Protein AF-A0A7W9AY85-F1 (afdb_monomer)

Foldseek 3Di:
DLVVVLVVLVVVCVVVVQDDPPPPDDPDDPSVVSVVVNVVSVVVVVVVVVVPPDDDDDDDDDDDDDDDDDDDDDDDDDDDDDDDDPDFDDQQKFKWKAFLVQRDIDGFVCRNPDHPVCQVVSNVLSCVQQVNGRIFMWIDNDNPDDQQQTATPVPRDGSVPRPNHPRQVDPDPDDDGHPVVSVVVVVVVVVVVVVVVVCVPDPPPDPPDDPPPPPPPPVPPPVPPPPPDDPDPPPDPDDDDPPDDDDDD

pLDDT: mean 73.6, std 18.18, range [33.75, 94.62]

Structure (mmCIF, N/CA/C/O backbone):
data_AF-A0A7W9AY85-F1
#
_entry.id   AF-A0A7W9AY85-F1
#
loop_
_atom_site.group_PDB
_atom_site.id
_atom_site.type_symbol
_atom_site.label_atom_id
_atom_site.label_alt_id
_atom_site.label_comp_id
_atom_site.label_asym_id
_atom_site.label_entity_id
_atom_site.label_seq_id
_atom_site.pdbx_PDB_ins_code
_atom_site.Cartn_x
_atom_site.Cartn_y
_atom_site.Cartn_z
_atom_site.occupancy
_atom_site.B_iso_or_equiv
_atom_site.auth_seq_id
_atom_site.auth_comp_id
_atom_site.auth_asym_id
_atom_site.auth_atom_id
_atom_site.pdbx_PDB_model_num
ATOM 1 N N . MET A 1 1 ? 47.114 -5.850 -9.855 1.00 66.00 1 MET A N 1
ATOM 2 C CA . MET A 1 1 ? 45.653 -5.672 -9.651 1.00 66.00 1 MET A CA 1
ATOM 3 C C . MET A 1 1 ? 45.319 -4.924 -8.353 1.00 66.00 1 MET A C 1
ATOM 5 O O . MET A 1 1 ? 44.630 -3.914 -8.432 1.00 66.00 1 MET A O 1
ATOM 9 N N . ALA A 1 2 ? 45.858 -5.320 -7.191 1.00 72.19 2 ALA A N 1
ATOM 10 C CA . ALA A 1 2 ? 45.535 -4.710 -5.887 1.00 72.19 2 ALA A CA 1
ATOM 11 C C . ALA A 1 2 ? 45.863 -3.200 -5.745 1.00 72.19 2 ALA A C 1
ATOM 13 O O . ALA A 1 2 ? 45.106 -2.464 -5.118 1.00 72.19 2 ALA A O 1
ATOM 14 N N . GLN A 1 3 ? 46.923 -2.690 -6.390 1.00 80.00 3 GLN A N 1
ATOM 15 C CA . GLN A 1 3 ? 47.237 -1.247 -6.376 1.00 80.00 3 GLN A CA 1
ATOM 16 C C . GLN A 1 3 ? 46.167 -0.385 -7.077 1.00 80.00 3 GLN A C 1
ATOM 18 O O . GLN A 1 3 ? 45.850 0.704 -6.602 1.00 80.00 3 GLN A O 1
ATOM 23 N N . ARG A 1 4 ? 45.563 -0.884 -8.168 1.00 84.31 4 ARG A N 1
ATOM 24 C CA . ARG A 1 4 ? 44.458 -0.197 -8.869 1.00 84.31 4 ARG A CA 1
ATOM 25 C C . ARG A 1 4 ? 43.171 -0.190 -8.037 1.00 84.31 4 ARG A C 1
ATOM 27 O O . ARG A 1 4 ? 42.393 0.753 -8.104 1.00 84.31 4 ARG A O 1
ATOM 34 N N . GLN A 1 5 ? 42.954 -1.224 -7.226 1.00 83.50 5 GLN A N 1
ATOM 35 C CA . GLN A 1 5 ? 41.811 -1.286 -6.310 1.00 83.50 5 GLN A CA 1
ATOM 36 C C . GLN A 1 5 ? 41.966 -0.292 -5.152 1.00 83.50 5 GLN A C 1
ATOM 38 O O . GLN A 1 5 ? 41.008 0.383 -4.779 1.00 83.50 5 GLN A O 1
ATOM 43 N N . LEU A 1 6 ? 43.186 -0.136 -4.632 1.00 86.25 6 LEU A N 1
ATOM 44 C CA . LEU A 1 6 ? 43.498 0.834 -3.583 1.00 86.25 6 LEU A CA 1
ATOM 45 C C . LEU A 1 6 ? 43.243 2.284 -4.040 1.00 86.25 6 LEU A C 1
ATOM 47 O O . LEU A 1 6 ? 42.676 3.076 -3.286 1.00 86.25 6 LEU A O 1
ATOM 51 N N . SER A 1 7 ? 43.627 2.641 -5.273 1.00 87.44 7 SER A N 1
ATOM 52 C CA . SER A 1 7 ? 43.382 3.986 -5.814 1.00 87.44 7 SER A CA 1
ATOM 53 C C . SER A 1 7 ? 41.893 4.262 -6.042 1.00 87.44 7 SER A C 1
ATOM 55 O O . SER A 1 7 ? 41.428 5.357 -5.719 1.00 87.44 7 SER A O 1
ATOM 57 N N . ALA A 1 8 ? 41.131 3.265 -6.504 1.00 88.56 8 ALA A N 1
ATOM 58 C CA . ALA A 1 8 ? 39.682 3.368 -6.668 1.00 88.56 8 ALA A CA 1
ATOM 59 C C . ALA A 1 8 ? 38.962 3.608 -5.327 1.00 88.56 8 ALA A C 1
ATOM 61 O O . ALA A 1 8 ? 38.138 4.514 -5.218 1.00 88.56 8 ALA A O 1
ATOM 62 N N . ILE A 1 9 ? 39.316 2.868 -4.272 1.00 87.56 9 ILE A N 1
ATOM 63 C CA . ILE A 1 9 ? 38.687 3.027 -2.948 1.00 87.56 9 ILE A CA 1
ATOM 64 C C . ILE A 1 9 ? 39.036 4.385 -2.321 1.00 87.56 9 ILE A C 1
ATOM 66 O O . ILE A 1 9 ? 38.163 5.035 -1.748 1.00 87.56 9 ILE A O 1
ATOM 70 N N . ARG A 1 10 ? 40.267 4.883 -2.506 1.00 87.25 10 ARG A N 1
ATOM 71 C CA . ARG A 1 10 ? 40.654 6.245 -2.084 1.00 87.25 10 ARG A CA 1
ATOM 72 C C . ARG A 1 10 ? 39.884 7.344 -2.818 1.00 87.25 10 ARG A C 1
ATOM 74 O O . ARG A 1 10 ? 39.650 8.408 -2.250 1.00 87.25 10 ARG A O 1
ATOM 81 N N . ALA A 1 11 ? 39.507 7.131 -4.078 1.00 88.81 11 ALA A N 1
ATOM 82 C CA . ALA A 1 11 ? 38.649 8.068 -4.803 1.00 88.81 11 ALA A CA 1
ATOM 83 C C . ALA A 1 11 ? 37.226 8.081 -4.218 1.00 88.81 11 ALA A C 1
ATOM 85 O O . ALA A 1 11 ? 36.673 9.153 -3.976 1.00 88.81 11 ALA A O 1
ATOM 86 N N . ILE A 1 12 ? 36.682 6.905 -3.891 1.00 87.62 12 ILE A N 1
ATOM 87 C CA . ILE A 1 12 ? 35.360 6.767 -3.262 1.00 87.62 12 ILE A CA 1
ATOM 88 C C . ILE A 1 12 ? 35.340 7.422 -1.872 1.00 87.62 12 ILE A C 1
ATOM 90 O O . ILE A 1 12 ? 34.415 8.175 -1.572 1.00 87.62 12 ILE A O 1
ATOM 94 N N . ALA A 1 13 ? 36.369 7.209 -1.047 1.00 86.00 13 ALA A N 1
ATOM 95 C CA . ALA A 1 13 ? 36.478 7.832 0.275 1.00 86.00 13 ALA A CA 1
ATOM 96 C C . ALA A 1 13 ? 36.481 9.370 0.199 1.00 86.00 13 ALA A C 1
ATOM 98 O O . ALA A 1 13 ? 35.744 10.020 0.938 1.00 86.00 13 ALA A O 1
ATOM 99 N N . ARG A 1 14 ? 37.224 9.946 -0.759 1.00 86.50 14 ARG A N 1
ATOM 100 C CA . ARG A 1 14 ? 37.239 11.397 -1.008 1.00 86.50 14 ARG A CA 1
ATOM 101 C C . ARG A 1 14 ? 35.887 11.921 -1.488 1.00 86.50 14 ARG A C 1
ATOM 103 O O . ARG A 1 14 ? 35.431 12.940 -0.986 1.00 86.50 14 ARG A O 1
ATOM 110 N N . SER A 1 15 ? 35.218 11.201 -2.393 1.00 86.56 15 SER A N 1
ATOM 111 C CA . SER A 1 15 ? 33.883 11.588 -2.880 1.00 86.56 15 SER A CA 1
ATOM 112 C C . SER A 1 15 ? 32.815 11.604 -1.781 1.00 86.56 15 SER A C 1
ATOM 114 O O . SER A 1 15 ? 31.850 12.352 -1.873 1.00 86.56 15 SER A O 1
ATOM 116 N N . ARG A 1 16 ? 33.000 10.799 -0.726 1.00 82.44 16 ARG A N 1
ATOM 117 C CA . ARG A 1 16 ? 32.093 10.718 0.428 1.00 82.44 16 ARG A CA 1
ATOM 118 C C . ARG A 1 16 ? 32.518 11.589 1.610 1.00 82.44 16 ARG A C 1
ATOM 120 O O . ARG A 1 16 ? 31.878 11.523 2.652 1.00 82.44 16 ARG A O 1
ATOM 127 N N . GLY A 1 17 ? 33.578 12.385 1.461 1.00 83.00 17 GLY A N 1
ATOM 128 C CA . GLY A 1 17 ? 34.055 13.291 2.507 1.00 83.00 17 GLY A CA 1
ATOM 129 C C . GLY A 1 17 ? 34.637 12.595 3.740 1.00 83.00 17 GLY A C 1
ATOM 130 O O . GLY A 1 17 ? 34.743 13.231 4.783 1.00 83.00 17 GLY A O 1
ATOM 131 N N . CYS A 1 18 ? 35.020 11.318 3.643 1.00 83.06 18 CYS A N 1
ATOM 132 C CA . CYS A 1 18 ? 35.590 10.585 4.772 1.00 83.06 18 CYS A CA 1
ATOM 133 C C . CYS A 1 18 ? 36.968 11.157 5.138 1.00 83.06 18 CYS A C 1
ATOM 135 O O . CYS A 1 18 ? 37.895 11.096 4.325 1.00 83.06 18 CYS A O 1
ATOM 137 N N . LYS A 1 19 ? 37.110 11.692 6.355 1.00 79.50 19 LYS A N 1
ATOM 138 C CA . LYS A 1 19 ? 38.393 12.151 6.909 1.00 79.50 19 LYS A CA 1
ATOM 139 C C . LYS A 1 19 ? 39.099 11.018 7.663 1.00 79.50 19 LYS A C 1
ATOM 141 O O . LYS A 1 19 ? 38.451 10.126 8.208 1.00 79.50 19 LYS A O 1
ATOM 146 N N . GLU A 1 20 ? 40.432 11.039 7.696 1.00 67.06 20 GLU A N 1
ATOM 147 C CA . GLU A 1 20 ? 41.204 10.106 8.528 1.00 67.06 20 GLU A CA 1
ATOM 148 C C . GLU A 1 20 ? 40.848 10.337 10.005 1.00 67.06 20 GLU A C 1
ATOM 150 O O . GLU A 1 20 ? 41.107 11.407 10.550 1.00 67.06 20 GLU A O 1
ATOM 155 N N . GLY A 1 21 ? 40.201 9.348 10.632 1.00 64.31 21 GLY A N 1
ATOM 156 C CA . GLY A 1 21 ? 39.751 9.418 12.027 1.00 64.31 21 GLY A CA 1
ATOM 157 C C . GLY A 1 21 ? 38.241 9.591 12.241 1.00 64.31 21 GLY A C 1
ATOM 158 O O . GLY A 1 21 ? 37.807 9.574 13.392 1.00 64.31 21 GLY A O 1
ATOM 159 N N . ASP A 1 22 ? 37.425 9.676 11.181 1.00 66.25 22 ASP A N 1
ATOM 160 C CA . ASP A 1 22 ? 35.948 9.738 11.260 1.00 66.25 22 ASP A CA 1
ATOM 161 C C . ASP A 1 22 ? 35.291 8.364 11.555 1.00 66.25 22 ASP A C 1
ATOM 163 O O . ASP A 1 22 ? 34.220 8.016 11.057 1.00 66.25 22 ASP A O 1
ATOM 167 N N . ASP A 1 23 ? 35.926 7.549 12.403 1.00 65.75 23 ASP A N 1
ATOM 168 C CA . ASP A 1 23 ? 35.402 6.250 12.854 1.00 65.75 23 ASP A CA 1
ATOM 169 C C . ASP A 1 23 ? 34.354 6.390 13.980 1.00 65.75 23 ASP A C 1
ATOM 171 O O . ASP A 1 23 ? 33.889 5.388 14.538 1.00 65.75 23 ASP A O 1
ATOM 175 N N . ARG A 1 24 ? 33.990 7.631 14.335 1.00 59.59 24 ARG A N 1
ATOM 176 C CA . ARG A 1 24 ? 33.049 7.978 15.407 1.00 59.59 24 ARG A CA 1
ATOM 177 C C . ARG A 1 24 ? 31.610 8.028 14.884 1.00 59.59 24 ARG A C 1
ATOM 179 O O . ARG A 1 24 ? 31.075 9.088 14.592 1.00 59.59 24 ARG A O 1
ATOM 186 N N . GLY A 1 25 ? 30.968 6.867 14.826 1.00 65.62 25 GLY A N 1
ATOM 187 C CA . GLY A 1 25 ? 29.528 6.738 14.580 1.00 65.62 25 GLY A CA 1
ATOM 188 C C . GLY A 1 25 ? 29.045 5.311 14.840 1.00 65.62 25 GLY A C 1
ATOM 189 O O . GLY A 1 25 ? 29.864 4.437 15.128 1.00 65.62 25 GLY A O 1
ATOM 190 N N . GLY A 1 26 ? 27.742 5.058 14.727 1.00 68.81 26 GLY A N 1
ATOM 191 C CA . GLY A 1 26 ? 27.142 3.745 14.987 1.00 68.81 26 GLY A CA 1
ATOM 192 C C . GLY A 1 26 ? 27.613 2.615 14.056 1.00 68.81 26 GLY A C 1
ATOM 193 O O . GLY A 1 26 ? 28.450 2.789 13.175 1.00 68.81 26 GLY A O 1
ATOM 194 N N . PHE A 1 27 ? 27.038 1.426 14.244 1.00 71.00 27 PHE A N 1
ATOM 195 C CA . PHE A 1 27 ? 27.398 0.184 13.540 1.00 71.00 27 PHE A CA 1
ATOM 196 C C . PHE A 1 27 ? 27.408 0.289 11.993 1.00 71.00 27 PHE A C 1
ATOM 198 O O . PHE A 1 27 ? 28.125 -0.463 11.339 1.00 71.00 27 PHE A O 1
ATOM 205 N N . PHE A 1 28 ? 26.707 1.265 11.402 1.00 71.94 28 PHE A N 1
ATOM 206 C CA . PHE A 1 28 ? 26.616 1.490 9.952 1.00 71.94 28 PHE A CA 1
ATOM 207 C C . PHE A 1 28 ? 27.358 2.753 9.468 1.00 71.94 28 PHE A C 1
ATOM 209 O O . PHE A 1 28 ? 26.769 3.629 8.836 1.00 71.94 28 PHE A O 1
ATOM 216 N N . ASN A 1 29 ? 28.666 2.860 9.722 1.00 82.62 29 ASN A N 1
ATOM 217 C CA . ASN A 1 29 ? 29.482 3.947 9.161 1.00 82.62 29 ASN A CA 1
ATOM 218 C C . ASN A 1 29 ? 30.116 3.549 7.826 1.00 82.62 29 ASN A C 1
ATOM 220 O O . ASN A 1 29 ? 31.052 2.746 7.783 1.00 82.62 29 ASN A O 1
ATOM 224 N N . ALA A 1 30 ? 29.691 4.198 6.743 1.00 82.50 30 ALA A N 1
ATOM 225 C CA . ALA A 1 30 ? 30.276 3.994 5.417 1.00 82.50 30 ALA A CA 1
ATOM 226 C C . ALA A 1 30 ? 31.785 4.314 5.372 1.00 82.50 30 ALA A C 1
ATOM 228 O O . ALA A 1 30 ? 32.532 3.641 4.664 1.00 82.50 30 ALA A O 1
ATOM 229 N N . CYS A 1 31 ? 32.252 5.300 6.148 1.00 86.56 31 CYS A N 1
ATOM 230 C CA . CYS A 1 31 ? 33.675 5.641 6.219 1.00 86.56 31 CYS A CA 1
ATOM 231 C C . CYS A 1 31 ? 34.508 4.563 6.929 1.00 86.56 31 CYS A C 1
ATOM 233 O O . CYS A 1 31 ? 35.597 4.241 6.459 1.00 86.56 31 CYS A O 1
ATOM 235 N N . ARG A 1 32 ? 33.962 3.925 7.973 1.00 86.44 32 ARG A N 1
ATOM 236 C CA . ARG A 1 32 ? 34.619 2.830 8.704 1.00 86.44 32 ARG A CA 1
ATOM 237 C C . ARG A 1 32 ? 34.772 1.563 7.852 1.00 86.44 32 ARG A C 1
ATOM 239 O O . ARG A 1 32 ? 35.790 0.884 7.923 1.00 86.44 32 ARG A O 1
ATOM 246 N N . ASP A 1 33 ? 33.781 1.233 7.021 1.00 87.19 33 ASP A N 1
ATOM 247 C CA . ASP A 1 33 ? 33.906 0.100 6.084 1.00 87.19 33 ASP A CA 1
ATOM 248 C C . ASP A 1 33 ? 35.003 0.360 5.036 1.00 87.19 33 ASP A C 1
ATOM 250 O O . ASP A 1 33 ? 35.812 -0.517 4.723 1.00 87.19 33 ASP A O 1
ATOM 254 N N . LEU A 1 34 ? 35.091 1.597 4.535 1.00 87.06 34 LEU A N 1
ATOM 255 C CA . LEU A 1 34 ? 36.126 1.989 3.580 1.00 87.06 34 LEU A CA 1
ATOM 256 C C . LEU A 1 34 ? 37.532 1.933 4.198 1.00 87.06 34 LEU A C 1
ATOM 258 O O . LEU A 1 34 ? 38.438 1.399 3.554 1.00 87.06 34 LEU A O 1
ATOM 262 N N . THR A 1 35 ? 37.722 2.400 5.439 1.00 87.19 35 THR A N 1
ATOM 263 C CA . THR A 1 35 ? 39.022 2.322 6.136 1.00 87.19 35 THR A CA 1
ATOM 264 C C . THR A 1 35 ? 39.446 0.872 6.383 1.00 87.19 35 THR A C 1
ATOM 266 O O . THR A 1 35 ? 40.599 0.516 6.120 1.00 87.19 35 THR A O 1
ATOM 269 N N . LEU A 1 36 ? 38.515 -0.007 6.772 1.00 87.81 36 LEU A N 1
ATOM 270 C CA . LEU A 1 36 ? 38.778 -1.441 6.946 1.00 87.81 36 LEU A CA 1
ATOM 271 C C . LEU A 1 36 ? 39.181 -2.130 5.635 1.00 87.81 36 LEU A C 1
ATOM 273 O O . LEU A 1 36 ? 40.152 -2.893 5.608 1.00 87.81 36 LEU A O 1
ATOM 277 N N . ARG A 1 37 ? 38.488 -1.840 4.526 1.00 88.44 37 ARG A N 1
ATOM 278 C CA . ARG A 1 37 ? 38.838 -2.384 3.202 1.00 88.44 37 ARG A CA 1
ATOM 279 C C . ARG A 1 37 ? 40.204 -1.901 2.726 1.00 88.44 37 ARG A C 1
ATOM 281 O O . ARG A 1 37 ? 40.982 -2.703 2.210 1.00 88.44 37 ARG A O 1
ATOM 288 N N . MET A 1 38 ? 40.519 -0.621 2.930 1.00 87.94 38 MET A N 1
ATOM 289 C CA . MET A 1 38 ? 41.839 -0.067 2.615 1.00 87.94 38 MET A CA 1
ATOM 290 C C . MET A 1 38 ? 42.943 -0.769 3.412 1.00 87.94 38 MET A C 1
ATOM 292 O O . MET A 1 38 ? 43.936 -1.196 2.824 1.00 87.94 38 MET A O 1
ATOM 296 N N . ALA A 1 39 ? 42.748 -0.962 4.720 1.00 87.88 39 ALA A N 1
ATOM 297 C CA . ALA A 1 39 ? 43.705 -1.657 5.577 1.00 87.88 39 ALA A CA 1
ATOM 298 C C . ALA A 1 39 ? 43.916 -3.122 5.158 1.00 87.88 39 ALA A C 1
ATOM 300 O O . ALA A 1 39 ? 45.049 -3.607 5.163 1.00 87.88 39 ALA A O 1
ATOM 301 N N . ASN A 1 40 ? 42.853 -3.823 4.752 1.00 90.19 40 ASN A N 1
ATOM 302 C CA . ASN A 1 40 ? 42.946 -5.205 4.283 1.00 90.19 40 ASN A CA 1
ATOM 303 C C . ASN A 1 40 ? 43.750 -5.313 2.975 1.00 90.19 40 ASN A C 1
ATOM 305 O O . ASN A 1 40 ? 44.696 -6.093 2.890 1.00 90.19 40 ASN A O 1
ATOM 309 N N . ILE A 1 41 ? 43.460 -4.460 1.987 1.00 88.69 41 ILE A N 1
ATOM 310 C CA . ILE A 1 41 ? 44.198 -4.444 0.712 1.00 88.69 41 ILE A CA 1
ATOM 311 C C . ILE A 1 41 ? 45.657 -4.038 0.933 1.00 88.69 41 ILE A C 1
ATOM 313 O O . ILE A 1 41 ? 46.553 -4.584 0.293 1.00 88.69 41 ILE A O 1
ATOM 317 N N . GLN A 1 42 ? 45.924 -3.127 1.868 1.00 87.44 42 GLN A N 1
ATOM 318 C CA . GLN A 1 42 ? 47.289 -2.746 2.218 1.00 87.44 42 GLN A CA 1
ATOM 319 C C . GLN A 1 42 ? 48.062 -3.895 2.884 1.00 87.44 42 GLN A C 1
ATOM 321 O O . GLN A 1 42 ? 49.235 -4.079 2.566 1.00 87.44 42 GLN A O 1
ATOM 326 N N . ARG A 1 43 ? 47.409 -4.715 3.723 1.00 86.25 43 ARG A N 1
ATOM 327 C CA . ARG A 1 43 ? 47.988 -5.965 4.256 1.00 86.25 43 ARG A CA 1
ATOM 328 C C . ARG A 1 43 ? 48.217 -7.013 3.175 1.00 86.25 43 ARG A C 1
ATOM 330 O O . ARG A 1 43 ? 49.232 -7.697 3.204 1.00 86.25 43 ARG A O 1
ATOM 337 N N . GLN A 1 44 ? 47.303 -7.135 2.215 1.00 83.81 44 GLN A N 1
ATOM 338 C CA . GLN A 1 44 ? 47.494 -8.031 1.077 1.00 83.81 44 GLN A CA 1
ATOM 339 C C . GLN A 1 44 ? 48.694 -7.590 0.242 1.00 83.81 44 GLN A C 1
ATOM 341 O O . GLN A 1 44 ? 49.564 -8.410 -0.023 1.00 83.81 44 GLN A O 1
ATOM 346 N N . LEU A 1 45 ? 48.802 -6.295 -0.072 1.00 79.94 45 LEU A N 1
ATOM 347 C CA . LEU A 1 45 ? 49.942 -5.719 -0.787 1.00 79.94 45 LEU A CA 1
ATOM 348 C C . LEU A 1 45 ? 51.264 -5.979 -0.056 1.00 79.94 45 LEU A C 1
ATOM 350 O O . LEU A 1 45 ? 52.209 -6.446 -0.694 1.00 79.94 45 LEU A O 1
ATOM 354 N N . SER A 1 46 ? 51.319 -5.758 1.262 1.00 75.44 46 SER A N 1
ATOM 355 C CA . SER A 1 46 ? 52.524 -6.037 2.046 1.00 75.44 46 SER A CA 1
ATOM 356 C C . SER A 1 46 ? 52.828 -7.533 2.143 1.00 75.44 46 SER A C 1
ATOM 358 O O . SER A 1 46 ? 53.987 -7.913 1.999 1.00 75.44 46 SER A O 1
ATOM 360 N N . SER A 1 47 ? 51.818 -8.400 2.273 1.00 71.44 47 SER A N 1
ATOM 361 C CA . SER A 1 47 ? 51.998 -9.861 2.247 1.00 71.44 47 SER A CA 1
ATOM 362 C C . SER A 1 47 ? 52.501 -10.369 0.893 1.00 71.44 47 SER A C 1
ATOM 364 O O . SER A 1 47 ? 53.374 -11.228 0.855 1.00 71.44 47 SER A O 1
ATOM 366 N N . SER A 1 48 ? 52.054 -9.778 -0.220 1.00 63.78 48 SER A N 1
ATOM 367 C CA . SER A 1 48 ? 52.559 -10.100 -1.559 1.00 63.78 48 SER A CA 1
ATOM 368 C C . SER A 1 48 ? 53.947 -9.512 -1.842 1.00 63.78 48 SER A C 1
ATOM 370 O O . SER A 1 48 ? 54.691 -10.106 -2.611 1.00 63.78 48 SER A O 1
ATOM 372 N N . SER A 1 49 ? 54.343 -8.407 -1.193 1.00 60.78 49 SER A N 1
ATOM 373 C CA . SER A 1 49 ? 55.733 -7.911 -1.244 1.00 60.78 49 SER A CA 1
ATOM 374 C C . SER A 1 49 ? 56.681 -8.672 -0.307 1.00 60.78 49 SER A C 1
ATOM 376 O O . SER A 1 49 ? 57.888 -8.711 -0.538 1.00 60.78 49 SER A O 1
ATOM 378 N N . LEU A 1 50 ? 56.136 -9.287 0.748 1.00 53.41 50 LEU A N 1
ATOM 379 C CA . LEU A 1 50 ? 56.846 -10.198 1.648 1.00 53.41 50 LEU A CA 1
ATOM 380 C C . LEU A 1 50 ? 56.955 -11.608 1.052 1.00 53.41 50 LEU A C 1
ATOM 382 O O . LEU A 1 50 ? 57.940 -12.278 1.311 1.00 53.41 50 LEU A O 1
ATOM 386 N N . ALA A 1 51 ? 56.032 -12.028 0.181 1.00 53.44 51 ALA A N 1
ATOM 387 C CA . ALA A 1 51 ? 56.146 -13.285 -0.566 1.00 53.44 51 ALA A CA 1
ATOM 388 C C . ALA A 1 51 ? 57.333 -13.303 -1.555 1.00 53.44 51 ALA A C 1
ATOM 390 O O . ALA A 1 51 ? 57.767 -14.373 -1.968 1.00 53.44 51 ALA A O 1
ATOM 391 N N . SER A 1 52 ? 57.893 -12.136 -1.902 1.00 53.50 52 SER A N 1
ATOM 392 C CA . SER A 1 52 ? 59.123 -12.001 -2.699 1.00 53.50 52 SER A CA 1
ATOM 393 C C . SER A 1 52 ? 60.403 -11.815 -1.870 1.00 53.50 52 SER A C 1
ATOM 395 O O . SER A 1 52 ? 61.467 -11.581 -2.439 1.00 53.50 52 SER A O 1
ATOM 397 N N . ARG A 1 53 ? 60.345 -11.901 -0.534 1.00 57.72 53 ARG A N 1
ATOM 398 C CA . ARG A 1 53 ? 61.539 -11.937 0.325 1.00 57.72 53 ARG A CA 1
ATOM 399 C C . ARG A 1 53 ? 61.487 -13.199 1.175 1.00 57.72 53 ARG A C 1
ATOM 401 O O . ARG A 1 53 ? 60.536 -13.413 1.912 1.00 57.72 53 ARG A O 1
ATOM 408 N N . GLY A 1 54 ? 62.495 -14.047 0.980 1.00 50.00 54 GLY A N 1
ATOM 409 C CA . GLY A 1 54 ? 62.543 -15.433 1.433 1.00 50.00 54 GLY A CA 1
ATOM 410 C C . GLY A 1 54 ? 62.164 -15.660 2.895 1.00 50.00 54 GLY A C 1
ATOM 411 O O . GLY A 1 54 ? 62.311 -14.791 3.754 1.00 50.00 54 GLY A O 1
ATOM 412 N N . CYS A 1 55 ? 61.681 -16.877 3.139 1.00 42.66 55 CYS A N 1
ATOM 413 C CA . CYS A 1 55 ? 61.316 -17.395 4.447 1.00 42.66 55 CYS A CA 1
ATOM 414 C C . CYS A 1 55 ? 62.417 -17.121 5.482 1.00 42.66 55 CYS A C 1
ATOM 416 O O . CYS A 1 55 ? 63.504 -17.686 5.405 1.00 42.66 55 CYS A O 1
ATOM 418 N N . SER A 1 56 ? 62.107 -16.303 6.486 1.00 50.00 56 SER A N 1
ATOM 419 C CA . SER A 1 56 ? 62.730 -16.421 7.798 1.00 50.00 56 SER A CA 1
ATOM 420 C C . SER A 1 56 ? 61.619 -16.521 8.828 1.00 50.00 56 SER A C 1
ATOM 422 O O . SER A 1 56 ? 60.786 -15.631 9.007 1.00 50.00 56 SER A O 1
ATOM 424 N N . GLU A 1 57 ? 61.586 -17.698 9.420 1.00 46.88 57 GLU A N 1
ATOM 425 C CA . GLU A 1 57 ? 60.671 -18.168 10.432 1.00 46.88 57 GLU A CA 1
ATOM 426 C C . GLU A 1 57 ? 60.791 -17.295 11.690 1.00 46.88 57 GLU A C 1
ATOM 428 O O . GLU A 1 57 ? 61.848 -17.206 12.312 1.00 46.88 57 GLU A O 1
ATOM 433 N N . ARG A 1 58 ? 59.702 -16.632 12.090 1.00 48.31 58 ARG A N 1
ATOM 434 C CA . ARG A 1 58 ? 59.575 -16.099 13.451 1.00 48.31 58 ARG A CA 1
ATOM 435 C C . ARG A 1 58 ? 58.221 -16.469 14.021 1.00 48.31 58 ARG A C 1
ATOM 437 O O . ARG A 1 58 ? 57.203 -15.826 13.782 1.00 48.31 58 ARG A O 1
ATOM 444 N N . THR A 1 59 ? 58.254 -17.526 14.818 1.00 51.31 59 THR A N 1
ATOM 445 C CA . THR A 1 59 ? 57.232 -17.904 15.785 1.00 51.31 59 THR A CA 1
ATOM 446 C C . THR A 1 59 ? 56.870 -16.710 16.669 1.00 51.31 59 THR A C 1
ATOM 448 O O . THR A 1 59 ? 57.711 -16.222 17.427 1.00 51.31 59 THR A O 1
ATOM 451 N N . VAL A 1 60 ? 55.614 -16.261 16.629 1.00 47.62 60 VAL A N 1
ATOM 452 C CA . VAL A 1 60 ? 55.053 -15.392 17.671 1.00 47.62 60 VAL A CA 1
ATOM 453 C C . VAL A 1 60 ? 53.720 -15.964 18.129 1.00 47.62 60 VAL A C 1
ATOM 455 O O . VAL A 1 60 ? 52.819 -16.266 17.350 1.00 47.62 60 VAL A O 1
ATOM 458 N N . ARG A 1 61 ? 53.675 -16.175 19.441 1.00 43.44 61 ARG A N 1
ATOM 459 C CA . ARG A 1 61 ? 52.663 -16.892 20.203 1.00 43.44 61 ARG A CA 1
ATOM 460 C C . ARG A 1 61 ? 51.324 -16.151 20.173 1.00 43.44 61 ARG A C 1
ATOM 462 O O . ARG A 1 61 ? 51.268 -14.933 20.324 1.00 43.44 61 ARG A O 1
ATOM 469 N N . LYS A 1 62 ? 50.247 -16.925 20.023 1.00 45.31 62 LYS A N 1
ATOM 470 C CA . LYS A 1 62 ? 48.855 -16.502 20.217 1.00 45.31 62 LYS A CA 1
ATOM 471 C C . LYS A 1 62 ? 48.665 -15.962 21.640 1.00 45.31 62 LYS A C 1
ATOM 473 O O . LYS A 1 62 ? 49.001 -16.648 22.600 1.00 45.31 62 LYS A O 1
ATOM 478 N N . ALA A 1 63 ? 48.036 -14.798 21.767 1.00 42.16 63 ALA A N 1
ATOM 479 C CA . ALA A 1 63 ? 47.391 -14.361 23.001 1.00 42.16 63 ALA A CA 1
ATOM 480 C C . ALA A 1 63 ? 45.958 -13.933 22.665 1.00 42.16 63 ALA A C 1
ATOM 482 O O . ALA A 1 63 ? 45.706 -12.817 22.217 1.00 42.16 63 ALA A O 1
ATOM 483 N N . VAL A 1 64 ? 45.019 -14.862 22.838 1.00 39.88 64 VAL A N 1
ATOM 484 C CA . VAL A 1 64 ? 43.583 -14.580 22.823 1.00 39.88 64 VAL A CA 1
ATOM 485 C C . VAL A 1 64 ? 43.242 -13.965 24.178 1.00 39.88 64 VAL A C 1
ATOM 487 O O . VAL A 1 64 ? 43.342 -14.639 25.199 1.00 39.88 64 VAL A O 1
ATOM 490 N N . LYS A 1 65 ? 42.849 -12.688 24.208 1.00 39.75 65 LYS A N 1
ATOM 491 C CA . LYS A 1 65 ? 42.144 -12.104 25.356 1.00 39.75 65 LYS A CA 1
ATOM 492 C C . LYS A 1 65 ? 40.685 -11.904 24.968 1.00 39.75 65 LYS A C 1
ATOM 494 O O . LYS A 1 65 ? 40.339 -10.923 24.320 1.00 39.75 65 LYS A O 1
ATOM 499 N N . ALA A 1 66 ? 39.848 -12.861 25.356 1.00 40.78 66 ALA A N 1
ATOM 500 C CA . ALA A 1 66 ? 38.404 -12.698 25.372 1.00 40.78 66 ALA A CA 1
ATOM 501 C C . ALA A 1 66 ? 38.034 -11.799 26.563 1.00 40.78 66 ALA A C 1
ATOM 503 O O . ALA A 1 66 ? 38.285 -12.159 27.712 1.00 40.78 66 ALA A O 1
ATOM 504 N N . LYS A 1 67 ? 37.472 -10.618 26.294 1.00 39.91 67 LYS A N 1
ATOM 505 C CA . LYS A 1 67 ? 36.747 -9.820 27.290 1.00 39.91 67 LYS A CA 1
ATOM 506 C C . LYS A 1 67 ? 35.257 -9.978 27.000 1.00 39.91 67 LYS A C 1
ATOM 508 O O . LYS A 1 67 ? 34.777 -9.510 25.974 1.00 39.91 67 LYS A O 1
ATOM 513 N N . LEU A 1 68 ? 34.566 -10.680 27.893 1.00 44.84 68 LEU A N 1
ATOM 514 C CA . LEU A 1 68 ? 33.112 -10.671 28.007 1.00 44.84 68 LEU A CA 1
ATOM 515 C C . LEU A 1 68 ? 32.730 -9.359 28.695 1.00 44.84 68 LEU A C 1
ATOM 517 O O . LEU A 1 68 ? 33.110 -9.160 29.848 1.00 44.84 68 LEU A O 1
ATOM 521 N N . ASP A 1 69 ? 32.029 -8.472 27.992 1.00 39.62 69 ASP A N 1
ATOM 522 C CA . ASP A 1 69 ? 31.459 -7.267 28.595 1.00 39.62 69 ASP A CA 1
ATOM 523 C C . ASP A 1 69 ? 29.966 -7.479 28.858 1.00 39.62 69 ASP A C 1
ATOM 525 O O . ASP A 1 69 ? 29.207 -7.935 27.999 1.00 39.62 69 ASP A O 1
ATOM 529 N N . ARG A 1 70 ? 29.589 -7.231 30.109 1.00 37.91 70 ARG A N 1
ATOM 530 C CA . ARG A 1 70 ? 28.306 -7.546 30.733 1.00 37.91 70 ARG A CA 1
ATOM 531 C C . ARG A 1 70 ? 27.362 -6.367 30.512 1.00 37.91 70 ARG A C 1
ATOM 533 O O . ARG A 1 70 ? 27.605 -5.275 31.014 1.00 37.91 70 ARG A O 1
ATOM 540 N N . SER A 1 71 ? 26.252 -6.592 29.819 1.00 40.06 71 SER A N 1
ATOM 541 C CA . SER A 1 71 ? 25.190 -5.597 29.649 1.00 40.06 71 SER A CA 1
ATOM 542 C C . SER A 1 71 ? 24.515 -5.279 30.992 1.00 40.06 71 SER A C 1
ATOM 544 O O . SER A 1 71 ? 24.047 -6.180 31.692 1.00 40.06 71 SER A O 1
ATOM 546 N N . ARG A 1 72 ? 24.458 -3.990 31.343 1.00 40.88 72 ARG A N 1
ATOM 547 C CA . ARG A 1 72 ? 23.686 -3.431 32.464 1.00 40.88 72 ARG A CA 1
ATOM 548 C C . ARG A 1 72 ? 22.361 -2.874 31.917 1.00 40.88 72 ARG A C 1
ATOM 550 O O . ARG A 1 72 ? 22.416 -2.152 30.924 1.00 40.88 72 ARG A O 1
ATOM 557 N N . PRO A 1 73 ? 21.195 -3.174 32.516 1.00 42.06 73 PRO A N 1
ATOM 558 C CA . PRO A 1 73 ? 19.922 -2.627 32.063 1.00 42.06 73 PRO A CA 1
ATOM 559 C C . PRO A 1 73 ? 19.676 -1.242 32.680 1.00 42.06 73 PRO A C 1
ATOM 561 O O . PRO A 1 73 ? 19.859 -1.056 33.884 1.00 42.06 73 PRO A O 1
ATOM 564 N N . SER A 1 74 ? 19.240 -0.290 31.856 1.00 36.09 74 SER A N 1
ATOM 565 C CA . SER A 1 74 ? 18.705 1.003 32.293 1.00 36.09 74 SER A CA 1
ATOM 566 C C . SER A 1 74 ? 17.210 1.040 31.981 1.00 36.09 74 SER A C 1
ATOM 568 O O . SER A 1 74 ? 16.803 0.746 30.860 1.00 36.09 74 SER A O 1
ATOM 570 N N . ALA A 1 75 ? 16.421 1.347 33.009 1.00 40.19 75 ALA A N 1
ATOM 571 C CA . ALA A 1 75 ? 14.964 1.450 33.012 1.00 40.19 75 ALA A CA 1
ATOM 572 C C . ALA A 1 75 ? 14.448 2.681 32.219 1.00 40.19 75 ALA A C 1
ATOM 574 O O . ALA A 1 75 ? 15.248 3.565 31.900 1.00 40.19 75 ALA A O 1
ATOM 575 N N . PRO A 1 76 ? 13.139 2.748 31.895 1.00 46.25 76 PRO A N 1
ATOM 576 C CA . PRO A 1 76 ? 12.571 3.715 30.962 1.00 46.25 76 PRO A CA 1
ATOM 577 C C . PRO A 1 76 ? 12.180 5.022 31.661 1.00 46.25 76 PRO A C 1
ATOM 579 O O . PRO A 1 76 ? 11.623 5.007 32.758 1.00 46.25 76 PRO A O 1
ATOM 582 N N . THR A 1 77 ? 12.411 6.156 31.004 1.00 34.69 77 THR A N 1
ATOM 583 C CA . THR A 1 77 ? 11.795 7.440 31.361 1.00 34.69 77 THR A CA 1
ATOM 584 C C . THR A 1 77 ? 10.660 7.749 30.395 1.00 34.69 77 THR A C 1
ATOM 586 O O . THR A 1 77 ? 10.816 7.685 29.177 1.00 34.69 77 THR A O 1
ATOM 589 N N . ALA A 1 78 ? 9.508 8.041 30.989 1.00 36.25 78 ALA A N 1
ATOM 590 C CA . ALA A 1 78 ? 8.250 8.360 30.347 1.00 36.25 78 ALA A CA 1
ATOM 591 C C . ALA A 1 78 ? 8.181 9.813 29.842 1.00 36.25 78 ALA A C 1
ATOM 593 O O . ALA A 1 78 ? 8.845 10.692 30.385 1.00 36.25 78 ALA A O 1
ATOM 594 N N . ALA A 1 79 ? 7.269 9.995 28.881 1.00 39.44 79 ALA A N 1
ATOM 595 C CA . ALA A 1 79 ? 6.479 11.185 28.557 1.00 39.44 79 ALA A CA 1
ATOM 596 C C . ALA A 1 79 ? 7.197 12.465 28.085 1.00 39.44 79 ALA A C 1
ATOM 598 O O . ALA A 1 79 ? 7.821 13.176 28.863 1.00 39.44 79 ALA A O 1
ATOM 599 N N . ASP A 1 80 ? 6.912 12.851 26.837 1.00 33.75 80 ASP A N 1
ATOM 600 C CA . ASP A 1 80 ? 6.341 14.181 26.605 1.00 33.75 80 ASP A CA 1
ATOM 601 C C . ASP A 1 80 ? 5.364 14.134 25.419 1.00 33.75 80 ASP A C 1
ATOM 603 O O . ASP A 1 80 ? 5.733 13.846 24.278 1.00 33.75 80 ASP A O 1
ATOM 607 N N . SER A 1 81 ? 4.094 14.372 25.731 1.00 50.59 81 SER A N 1
ATOM 608 C CA . SER A 1 81 ? 2.990 14.469 24.788 1.00 50.59 81 SER A CA 1
ATOM 609 C C . SER A 1 81 ? 2.940 15.901 24.276 1.00 50.59 81 SER A C 1
ATOM 611 O O . SER A 1 81 ? 2.405 16.780 24.948 1.00 50.59 81 SER A O 1
ATOM 613 N N . GLN A 1 82 ? 3.458 16.149 23.075 1.00 45.75 82 GLN A N 1
ATOM 614 C CA . GLN A 1 82 ? 3.232 17.423 22.396 1.00 45.75 82 GLN A CA 1
ATOM 615 C C . GLN A 1 82 ? 2.535 17.195 21.062 1.00 45.75 82 GLN A C 1
ATOM 617 O O . GLN A 1 82 ? 3.126 16.788 20.061 1.00 45.75 82 GLN A O 1
ATOM 622 N N . SER A 1 83 ? 1.239 17.493 21.111 1.00 55.62 83 SER A N 1
ATOM 623 C CA . SER A 1 83 ? 0.358 17.827 20.002 1.00 55.62 83 SER A CA 1
ATOM 624 C C . SER A 1 83 ? 1.107 18.500 18.849 1.00 55.62 83 SER A C 1
ATOM 626 O O . SER A 1 83 ? 1.644 19.603 18.972 1.00 55.62 83 SER A O 1
ATOM 628 N N . ARG A 1 84 ? 1.125 17.848 17.684 1.00 45.56 84 ARG A N 1
ATOM 629 C CA . ARG A 1 84 ? 1.612 18.463 16.449 1.00 45.56 84 ARG A CA 1
ATOM 630 C C . ARG A 1 84 ? 0.587 18.310 15.343 1.00 45.56 84 ARG A C 1
ATOM 632 O O . ARG A 1 84 ? 0.249 17.214 14.914 1.00 45.56 84 ARG A O 1
ATOM 639 N N . THR A 1 85 ? 0.129 19.476 14.910 1.00 51.66 85 THR A N 1
ATOM 640 C CA . THR A 1 85 ? -0.577 19.749 13.663 1.00 51.66 85 THR A CA 1
ATOM 641 C C . THR A 1 85 ? -0.009 18.947 12.481 1.00 51.66 85 THR A C 1
ATOM 643 O O . THR A 1 85 ? 1.195 18.660 12.456 1.00 51.66 85 THR A O 1
ATOM 646 N N . PRO A 1 86 ? -0.843 18.592 11.482 1.00 44.88 86 PRO A N 1
ATOM 647 C CA . PRO A 1 86 ? -0.431 17.752 10.364 1.00 44.88 86 PRO A CA 1
ATOM 648 C C . PRO A 1 86 ? 0.515 18.536 9.448 1.00 44.88 86 PRO A C 1
ATOM 650 O O . PRO A 1 86 ? 0.103 19.253 8.540 1.00 44.88 86 PRO A O 1
ATOM 653 N N . ALA A 1 87 ? 1.813 18.433 9.727 1.00 45.84 87 ALA A N 1
ATOM 654 C CA . ALA A 1 87 ? 2.862 19.008 8.906 1.00 45.84 87 ALA A CA 1
ATOM 655 C C . ALA A 1 87 ? 3.203 18.036 7.775 1.00 45.84 87 ALA A C 1
ATOM 657 O O . ALA A 1 87 ? 3.878 17.023 7.964 1.00 45.84 87 ALA A O 1
ATOM 658 N N . THR A 1 88 ? 2.725 18.394 6.591 1.00 53.97 88 THR A N 1
ATOM 659 C CA . THR A 1 88 ? 3.042 17.825 5.288 1.00 53.97 88 THR A CA 1
ATOM 660 C C . THR A 1 88 ? 4.550 17.592 5.139 1.00 53.97 88 THR A C 1
ATOM 662 O O . THR A 1 88 ? 5.351 18.520 5.236 1.00 53.97 88 THR A O 1
ATOM 665 N N . GLY A 1 89 ? 4.944 16.342 4.879 1.00 52.59 89 GLY A N 1
ATOM 666 C CA . GLY A 1 89 ? 6.270 16.009 4.351 1.00 52.59 89 GLY A CA 1
ATOM 667 C C . GLY A 1 89 ? 7.435 16.104 5.340 1.00 52.59 89 GLY A C 1
ATOM 668 O O . GLY A 1 89 ? 8.454 16.731 5.045 1.00 52.59 89 GLY A O 1
ATOM 669 N N . ARG A 1 90 ? 7.348 15.438 6.496 1.00 55.00 90 ARG A N 1
ATOM 670 C CA . ARG A 1 90 ? 8.543 15.173 7.314 1.00 55.00 90 ARG A CA 1
ATOM 671 C C . ARG A 1 90 ? 9.379 14.061 6.679 1.00 55.00 90 ARG A C 1
ATOM 673 O O . ARG A 1 90 ? 8.846 13.057 6.212 1.00 55.00 90 ARG A O 1
ATOM 680 N N . LYS A 1 91 ? 10.706 14.235 6.666 1.00 62.69 91 LYS A N 1
ATOM 681 C CA . LYS A 1 91 ? 11.658 13.193 6.246 1.00 62.69 91 LYS A CA 1
ATOM 682 C C . LYS A 1 91 ? 11.407 11.939 7.090 1.00 62.69 91 LYS A C 1
ATOM 684 O O . LYS A 1 91 ? 11.718 11.948 8.275 1.00 62.69 91 LYS A O 1
ATOM 689 N N . GLY A 1 92 ? 10.856 10.896 6.474 1.00 74.31 92 GLY A N 1
ATOM 690 C CA . GLY A 1 92 ? 10.556 9.630 7.144 1.00 74.31 92 GLY A CA 1
ATOM 691 C C . GLY A 1 92 ? 9.083 9.380 7.466 1.00 74.31 92 GLY A C 1
ATOM 692 O O . GLY A 1 92 ? 8.811 8.383 8.118 1.00 74.31 92 GLY A O 1
ATOM 693 N N . ALA A 1 93 ? 8.140 10.212 7.011 1.00 85.00 93 ALA A N 1
ATOM 694 C CA . ALA A 1 93 ? 6.728 9.847 7.102 1.00 85.00 93 ALA A CA 1
ATOM 695 C C . ALA A 1 93 ? 6.460 8.563 6.294 1.00 85.00 93 ALA A C 1
ATOM 697 O O . ALA A 1 93 ? 6.880 8.446 5.139 1.00 85.00 93 ALA A O 1
ATOM 698 N N . LEU A 1 94 ? 5.788 7.599 6.918 1.00 89.25 94 LEU A N 1
ATOM 699 C CA . LEU A 1 94 ? 5.389 6.338 6.302 1.00 89.25 94 LEU A CA 1
ATOM 700 C C . LEU A 1 94 ? 3.909 6.403 5.969 1.00 89.25 94 LEU A C 1
ATOM 702 O O . LEU A 1 94 ? 3.108 6.923 6.739 1.00 89.25 94 LEU A O 1
ATOM 706 N N . THR A 1 95 ? 3.533 5.847 4.831 1.00 91.81 95 THR A N 1
ATOM 707 C CA . THR A 1 95 ? 2.133 5.807 4.411 1.00 91.81 95 THR A CA 1
ATOM 708 C C . THR A 1 95 ? 1.628 4.384 4.328 1.00 91.81 95 THR A C 1
ATOM 710 O O . THR A 1 95 ? 2.342 3.449 3.946 1.00 91.81 95 THR A O 1
ATOM 713 N N . TYR A 1 96 ? 0.369 4.234 4.706 1.00 93.44 96 TYR A N 1
ATOM 714 C CA . TYR A 1 96 ? -0.296 2.960 4.830 1.00 93.44 96 TYR A CA 1
ATOM 715 C C . TYR A 1 96 ? -1.665 3.010 4.168 1.00 93.44 96 TYR A C 1
ATOM 717 O O . TYR A 1 96 ? -2.405 3.982 4.300 1.00 93.44 96 TYR A O 1
ATOM 725 N N . CYS A 1 97 ? -2.000 1.937 3.466 1.00 94.38 97 CYS A N 1
ATOM 726 C CA . CYS A 1 97 ? -3.346 1.698 2.982 1.00 94.38 97 CYS A CA 1
ATOM 727 C C . CYS A 1 97 ? -4.136 1.006 4.100 1.00 94.38 97 CYS A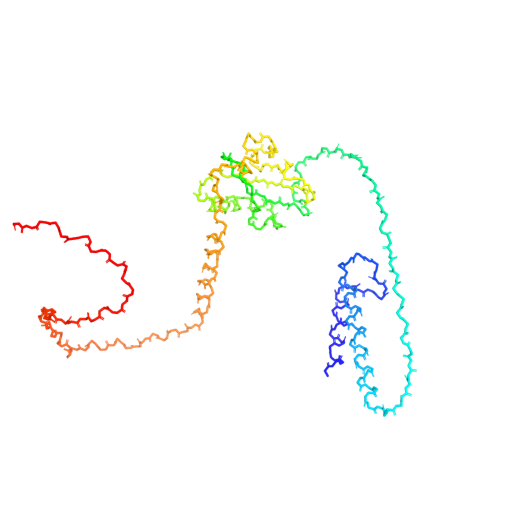 C 1
ATOM 729 O O . CYS A 1 97 ? -3.683 -0.010 4.635 1.00 94.38 97 CYS A O 1
ATOM 731 N N . VAL A 1 98 ? -5.315 1.532 4.423 1.00 94.56 98 VAL A N 1
ATOM 732 C CA . VAL A 1 98 ? -6.230 0.939 5.403 1.00 94.56 98 VAL A CA 1
ATOM 733 C C . VAL A 1 98 ? -7.554 0.624 4.732 1.00 94.56 98 VAL A C 1
ATOM 735 O O . VAL A 1 98 ? -8.152 1.480 4.083 1.00 94.56 98 VAL A O 1
ATOM 738 N N . ARG A 1 99 ? -8.048 -0.598 4.910 1.00 94.62 99 ARG A N 1
ATOM 739 C CA . ARG A 1 99 ? -9.401 -0.978 4.510 1.00 94.62 99 ARG A CA 1
ATOM 740 C C . ARG A 1 99 ? -10.394 -0.594 5.603 1.00 94.62 99 ARG A C 1
ATOM 742 O O . ARG A 1 99 ? -10.286 -1.051 6.733 1.00 94.62 99 ARG A O 1
ATOM 749 N N . LEU A 1 100 ? -11.387 0.224 5.262 1.00 92.75 100 LEU A N 1
ATOM 750 C CA . LEU A 1 100 ? -12.348 0.762 6.234 1.00 92.75 100 LEU A CA 1
ATOM 751 C C . LEU A 1 100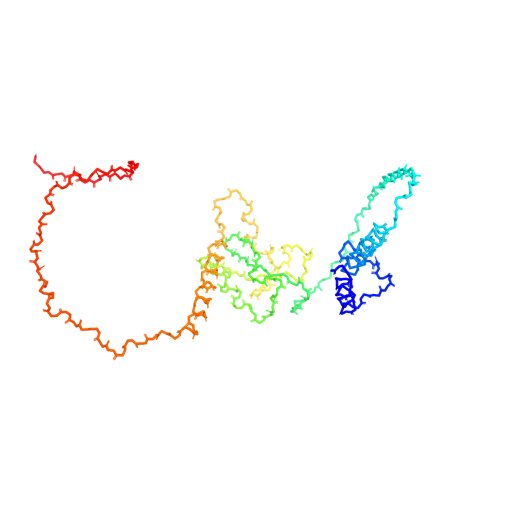 ? -13.323 -0.306 6.763 1.00 92.75 100 LEU A C 1
ATOM 753 O O . LEU A 1 100 ? -13.842 -0.176 7.867 1.00 92.75 100 LEU A O 1
ATOM 757 N N . SER A 1 101 ? -13.565 -1.370 5.992 1.00 90.81 101 SER A N 1
ATOM 758 C CA . SER A 1 101 ? -14.522 -2.430 6.339 1.00 90.81 101 SER A CA 1
ATOM 759 C C . SER A 1 101 ? -14.111 -3.271 7.552 1.00 90.81 101 SER A C 1
ATOM 761 O O . SER A 1 101 ? -14.973 -3.759 8.272 1.00 90.81 101 SER A O 1
ATOM 763 N N . ASP A 1 102 ? -12.815 -3.453 7.778 1.00 90.62 102 ASP A N 1
ATOM 764 C CA . ASP A 1 102 ? -12.265 -4.384 8.773 1.00 90.62 102 ASP A CA 1
ATOM 765 C C . ASP A 1 102 ? -10.949 -3.892 9.404 1.00 90.62 102 ASP A C 1
ATOM 767 O O . ASP A 1 102 ? -10.273 -4.638 10.113 1.00 90.62 102 ASP A O 1
ATOM 771 N N . GLY A 1 103 ? -10.557 -2.656 9.093 1.00 91.81 103 GLY A N 1
ATOM 772 C CA . GLY A 1 103 ? -9.326 -2.039 9.562 1.00 91.81 103 GLY A CA 1
ATOM 773 C C . GLY A 1 103 ? -8.062 -2.687 9.015 1.00 91.81 103 GLY A C 1
ATOM 774 O O . GLY A 1 103 ? -7.011 -2.522 9.617 1.00 91.81 103 GLY A O 1
ATOM 775 N N . TYR A 1 104 ? -8.096 -3.453 7.919 1.00 93.75 104 TYR A N 1
ATOM 776 C CA . TYR A 1 104 ? -6.864 -4.081 7.440 1.00 93.75 104 TYR A CA 1
ATOM 777 C C . TYR A 1 104 ? -5.824 -3.057 6.991 1.00 93.75 104 TYR A C 1
ATOM 779 O O . TYR A 1 104 ? -6.072 -2.275 6.075 1.00 93.75 104 TYR A O 1
ATOM 787 N N . LEU A 1 105 ? -4.650 -3.113 7.616 1.00 93.00 105 LEU A N 1
ATOM 788 C CA . LEU A 1 105 ? -3.543 -2.191 7.420 1.00 93.00 105 LEU A CA 1
ATOM 789 C C . LEU A 1 105 ? -2.392 -2.860 6.659 1.00 93.00 105 LEU A C 1
ATOM 791 O O . LEU A 1 105 ? -1.911 -3.926 7.050 1.00 93.00 105 LEU A O 1
ATOM 795 N N . PHE A 1 106 ? -1.879 -2.199 5.621 1.00 92.75 106 PHE A N 1
ATOM 796 C CA . PHE A 1 106 ? -0.643 -2.607 4.947 1.00 92.75 106 PHE A CA 1
ATOM 797 C C . PHE A 1 106 ? 0.160 -1.402 4.427 1.00 92.75 106 PHE A C 1
ATOM 799 O O . PHE A 1 106 ? -0.418 -0.353 4.133 1.00 92.75 106 PHE A O 1
ATOM 806 N N . PRO A 1 107 ? 1.498 -1.513 4.304 1.00 92.44 107 PRO A N 1
ATOM 807 C CA . PRO A 1 107 ? 2.323 -0.431 3.773 1.00 92.44 107 PRO A CA 1
ATOM 808 C C . PRO A 1 107 ? 1.925 -0.076 2.340 1.00 92.44 107 PRO A C 1
ATOM 810 O O . PRO A 1 107 ? 1.822 -0.952 1.479 1.00 92.44 107 PRO A O 1
ATOM 813 N N . ALA A 1 108 ? 1.736 1.214 2.070 1.00 91.56 108 ALA A N 1
ATOM 814 C CA . ALA A 1 108 ? 1.398 1.671 0.733 1.00 91.56 108 ALA A CA 1
ATOM 815 C C . ALA A 1 108 ? 2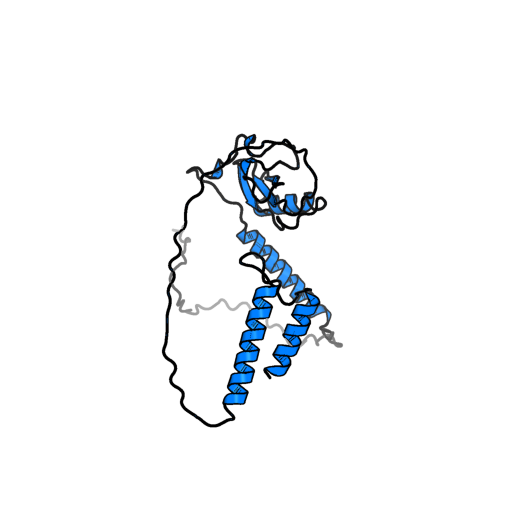.566 1.439 -0.249 1.00 91.56 108 ALA A C 1
ATOM 817 O O . ALA A 1 108 ? 3.741 1.462 0.146 1.00 91.56 108 ALA A O 1
ATOM 818 N N . PRO A 1 109 ? 2.294 1.243 -1.551 1.00 87.50 109 PRO A N 1
ATOM 819 C CA . PRO A 1 109 ? 3.354 1.263 -2.549 1.00 87.50 109 PRO A CA 1
ATOM 820 C C . PRO A 1 109 ? 4.100 2.601 -2.477 1.00 87.50 109 PRO A C 1
ATOM 822 O O . PRO A 1 109 ? 3.502 3.669 -2.359 1.00 87.50 109 PRO A O 1
ATOM 825 N N . HIS A 1 110 ? 5.432 2.530 -2.508 1.00 84.12 110 HIS A N 1
ATOM 826 C CA . HIS A 1 110 ? 6.308 3.692 -2.322 1.00 84.12 110 HIS A CA 1
ATOM 827 C C . HIS A 1 110 ? 6.119 4.424 -0.978 1.00 84.12 110 HIS A C 1
ATOM 829 O O . HIS A 1 110 ? 6.360 5.630 -0.906 1.00 84.12 110 HIS A O 1
ATOM 835 N N . SER A 1 111 ? 5.763 3.696 0.091 1.00 82.62 111 SER A N 1
ATOM 836 C CA . SER A 1 111 ? 5.424 4.271 1.401 1.00 82.62 111 SER A CA 1
ATOM 837 C C . SER A 1 111 ? 6.456 5.249 1.964 1.00 82.62 111 SER A C 1
ATOM 839 O O . SER A 1 111 ? 6.096 6.277 2.524 1.00 82.62 111 SER A O 1
ATOM 841 N N . GLN A 1 112 ? 7.737 4.943 1.767 1.00 78.12 112 GLN A N 1
ATOM 842 C CA . GLN A 1 112 ? 8.891 5.712 2.244 1.00 78.12 112 GLN A CA 1
ATOM 843 C C . GLN A 1 112 ? 9.291 6.900 1.345 1.00 78.12 112 GLN A C 1
ATOM 845 O O . GLN A 1 112 ? 10.167 7.684 1.707 1.00 78.12 112 GLN A O 1
ATOM 850 N N . PHE A 1 113 ? 8.706 7.011 0.148 1.00 68.44 113 PHE A N 1
ATOM 851 C CA . PHE A 1 113 ? 9.048 8.033 -0.853 1.00 68.44 113 PHE A CA 1
ATOM 852 C C . PHE A 1 113 ? 7.861 8.916 -1.237 1.00 68.44 113 PHE A C 1
ATOM 854 O O . PHE A 1 113 ? 7.966 9.695 -2.189 1.00 68.44 113 PHE A O 1
ATOM 861 N N . GLN A 1 114 ? 6.734 8.796 -0.535 1.00 64.94 114 GLN A N 1
ATOM 862 C CA . GLN A 1 114 ? 5.549 9.564 -0.868 1.00 64.94 114 GLN A CA 1
ATOM 863 C C . GLN A 1 114 ? 5.788 11.055 -0.639 1.00 64.94 114 GLN A C 1
ATOM 865 O O . GLN A 1 114 ? 5.950 11.540 0.478 1.00 64.94 114 GLN A O 1
ATOM 870 N N . LYS A 1 115 ? 5.820 11.779 -1.755 1.00 61.97 115 LYS A N 1
ATOM 871 C CA . LYS A 1 115 ? 5.590 13.218 -1.788 1.00 61.97 115 LYS A CA 1
ATOM 872 C C . LYS A 1 115 ? 4.081 13.445 -1.693 1.00 61.97 115 LYS A C 1
ATOM 874 O O . LYS A 1 115 ? 3.311 12.616 -2.178 1.00 61.97 115 LYS A O 1
ATOM 879 N N . SER A 1 116 ? 3.677 14.571 -1.109 1.00 59.56 116 SER A N 1
ATOM 880 C CA . SER A 1 116 ? 2.272 14.990 -0.963 1.00 59.56 116 SER A CA 1
ATOM 881 C C . SER A 1 116 ? 1.455 14.896 -2.253 1.00 59.56 116 SER A C 1
ATOM 883 O O . SER A 1 116 ? 0.255 14.661 -2.206 1.00 59.56 116 SER A O 1
ATOM 885 N N . ASP A 1 117 ? 2.108 15.037 -3.404 1.00 64.31 117 ASP A N 1
ATOM 886 C CA . ASP A 1 117 ? 1.435 15.162 -4.697 1.00 64.31 117 ASP A CA 1
ATOM 887 C C . ASP A 1 117 ? 0.948 13.811 -5.257 1.00 64.31 117 ASP A C 1
ATOM 889 O O . ASP A 1 117 ? 0.134 13.776 -6.175 1.00 64.31 117 ASP A O 1
ATOM 893 N N . ASN A 1 118 ? 1.383 12.687 -4.673 1.00 81.00 118 ASN A N 1
ATOM 894 C CA . ASN A 1 118 ? 1.081 11.339 -5.175 1.00 81.00 118 ASN A CA 1
ATOM 895 C C . ASN A 1 118 ? -0.045 10.629 -4.399 1.00 81.00 118 ASN A C 1
ATOM 897 O O . ASN A 1 118 ? -0.231 9.418 -4.543 1.00 81.00 118 ASN A O 1
ATOM 901 N N . VAL A 1 119 ? -0.797 11.348 -3.560 1.00 83.94 119 VAL A N 1
ATOM 902 C CA . VAL A 1 119 ? -1.856 10.772 -2.707 1.00 83.94 119 VAL A CA 1
ATOM 903 C C . VAL A 1 119 ? -2.931 10.063 -3.534 1.00 83.94 119 VAL A C 1
ATOM 905 O O . VAL A 1 119 ? -3.290 8.927 -3.229 1.00 83.94 119 VAL A O 1
ATOM 908 N N . ALA A 1 120 ? -3.419 10.695 -4.606 1.00 87.94 120 ALA A N 1
ATOM 909 C CA . ALA A 1 120 ? -4.480 10.130 -5.443 1.00 87.94 120 ALA A CA 1
ATOM 910 C C . ALA A 1 120 ? -4.026 8.861 -6.187 1.00 87.94 120 ALA A C 1
ATOM 912 O O . ALA A 1 120 ? -4.768 7.881 -6.265 1.00 87.94 120 ALA A O 1
ATOM 913 N N . GLU A 1 121 ? -2.789 8.857 -6.691 1.00 89.38 121 GLU A N 1
ATOM 914 C CA . GLU A 1 121 ? -2.196 7.696 -7.358 1.00 89.38 121 GLU A CA 1
ATOM 915 C C . GLU A 1 121 ? -2.028 6.527 -6.377 1.00 89.38 121 GLU A C 1
ATOM 917 O O . GLU A 1 121 ? -2.438 5.400 -6.663 1.00 89.38 121 GLU A O 1
ATOM 922 N N . THR A 1 122 ? -1.516 6.826 -5.182 1.00 90.50 122 THR A N 1
ATOM 923 C CA . THR A 1 122 ? -1.359 5.843 -4.106 1.00 90.50 122 THR A CA 1
ATOM 924 C C . THR A 1 122 ? -2.705 5.249 -3.709 1.00 90.50 122 THR A C 1
ATOM 926 O O . THR A 1 122 ? -2.840 4.031 -3.603 1.00 90.50 122 THR A O 1
ATOM 929 N N . MET A 1 123 ? -3.731 6.086 -3.544 1.00 90.62 123 MET A N 1
ATOM 930 C CA . MET A 1 123 ? -5.081 5.633 -3.214 1.00 90.62 123 MET A CA 1
ATOM 931 C C . MET A 1 123 ? -5.647 4.702 -4.298 1.00 90.62 123 MET A C 1
ATOM 933 O O . MET A 1 123 ? -6.251 3.677 -3.975 1.00 90.62 123 MET A O 1
ATOM 937 N N . ALA A 1 124 ? -5.415 5.000 -5.580 1.00 91.12 124 ALA A N 1
ATOM 938 C CA . ALA A 1 124 ? -5.817 4.124 -6.679 1.00 91.12 124 ALA A CA 1
ATOM 939 C C . ALA A 1 124 ? -5.084 2.771 -6.644 1.00 91.12 124 ALA A C 1
ATOM 941 O O . ALA A 1 124 ? -5.695 1.730 -6.888 1.00 91.12 124 ALA A O 1
ATOM 942 N N . GLN A 1 125 ? -3.800 2.758 -6.283 1.00 92.12 125 GLN A N 1
ATOM 943 C CA . GLN A 1 125 ? -3.028 1.523 -6.136 1.00 92.12 125 GLN A CA 1
ATOM 944 C C . GLN A 1 125 ? -3.501 0.698 -4.933 1.00 92.12 125 GLN A C 1
ATOM 946 O O . GLN A 1 125 ? -3.696 -0.507 -5.078 1.00 92.12 125 GLN A O 1
ATOM 951 N N . CYS A 1 126 ? -3.779 1.326 -3.784 1.00 93.44 126 CYS A N 1
ATOM 952 C CA . CYS A 1 126 ? -4.391 0.654 -2.632 1.00 93.44 126 CYS A CA 1
ATOM 953 C C . CYS A 1 126 ? -5.714 -0.026 -3.029 1.00 93.44 126 CYS A C 1
ATOM 955 O O . CYS A 1 126 ? -5.942 -1.189 -2.697 1.00 93.44 126 CYS A O 1
ATOM 957 N N . ARG A 1 127 ? -6.572 0.684 -3.779 1.00 92.75 127 ARG A N 1
ATOM 958 C CA . ARG A 1 127 ? -7.851 0.149 -4.280 1.00 92.75 127 ARG A CA 1
ATOM 959 C C . ARG A 1 127 ? -7.636 -1.036 -5.206 1.00 92.75 127 ARG A C 1
ATOM 961 O O . ARG A 1 127 ? -8.345 -2.025 -5.086 1.00 92.75 127 ARG A O 1
ATOM 968 N N . TYR A 1 128 ? -6.652 -0.951 -6.096 1.00 92.69 128 TYR A N 1
ATOM 969 C CA . TYR A 1 128 ? -6.309 -2.045 -6.997 1.00 92.69 128 TYR A CA 1
ATOM 970 C C . TYR A 1 128 ? -5.870 -3.305 -6.233 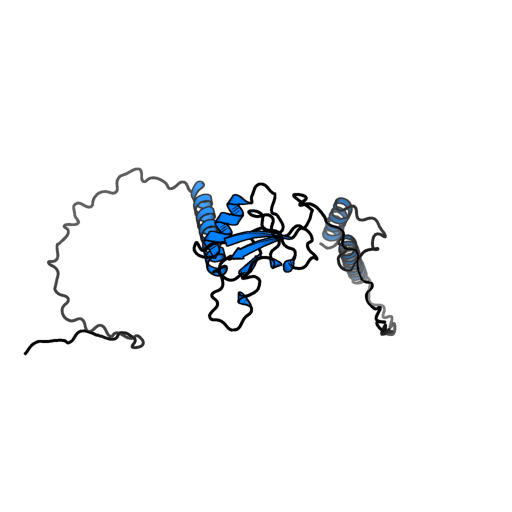1.00 92.69 128 TYR A C 1
ATOM 972 O O . TYR A 1 128 ? -6.344 -4.396 -6.530 1.00 92.69 128 TYR A O 1
ATOM 980 N N . ILE A 1 129 ? -5.010 -3.150 -5.222 1.00 93.94 129 ILE A N 1
ATOM 981 C CA . ILE A 1 129 ? -4.491 -4.255 -4.399 1.00 93.94 129 ILE A CA 1
ATOM 982 C C . ILE A 1 129 ? -5.613 -4.952 -3.613 1.00 93.94 129 ILE A C 1
ATOM 984 O O . ILE A 1 129 ? -5.591 -6.166 -3.438 1.00 93.94 129 ILE A O 1
ATOM 988 N N . CYS A 1 130 ? -6.603 -4.193 -3.144 1.00 93.56 130 CYS A N 1
ATOM 989 C CA . CYS A 1 130 ? -7.754 -4.721 -2.410 1.00 93.56 130 CYS A CA 1
ATOM 990 C C . CYS A 1 130 ? -8.981 -5.000 -3.297 1.00 93.56 130 CYS A C 1
ATOM 992 O O . CYS A 1 130 ? -10.092 -5.073 -2.771 1.00 93.56 130 CYS A O 1
ATOM 994 N N . GLU A 1 131 ? -8.809 -5.127 -4.618 1.00 90.38 131 GLU A N 1
ATOM 995 C CA . GLU A 1 131 ? -9.876 -5.494 -5.567 1.00 90.38 131 GLU A CA 1
ATOM 996 C C . GLU A 1 131 ? -11.097 -4.544 -5.550 1.00 90.38 131 GLU A C 1
ATOM 998 O O . GLU A 1 131 ? -12.240 -4.958 -5.715 1.00 90.38 131 GLU A O 1
ATOM 1003 N N . GLY A 1 132 ? -10.871 -3.244 -5.343 1.00 81.12 132 GLY A N 1
ATOM 1004 C CA . GLY A 1 132 ? -11.917 -2.213 -5.396 1.00 81.12 132 GLY A CA 1
ATOM 1005 C C . GLY A 1 132 ? -12.676 -1.979 -4.086 1.00 81.12 132 GLY A C 1
ATOM 1006 O O . GLY A 1 132 ? -13.664 -1.250 -4.080 1.00 81.12 132 GLY A O 1
ATOM 1007 N N . GLN A 1 133 ? -12.223 -2.553 -2.971 1.00 85.69 133 GLN A N 1
ATOM 1008 C CA . GLN A 1 133 ? -12.826 -2.315 -1.656 1.00 85.69 133 GLN A CA 1
ATOM 1009 C C . GLN A 1 133 ? -12.610 -0.876 -1.154 1.00 85.69 133 GLN A C 1
ATOM 1011 O O . GLN A 1 133 ? -11.687 -0.177 -1.581 1.00 85.69 133 GLN A O 1
ATOM 1016 N N . ASN A 1 134 ? -13.457 -0.441 -0.210 1.00 91.38 134 ASN A N 1
ATOM 1017 C CA . ASN A 1 134 ? -13.364 0.876 0.426 1.00 91.38 134 ASN A CA 1
ATOM 1018 C C . ASN A 1 134 ? -12.088 0.976 1.274 1.00 91.38 134 ASN A C 1
ATOM 1020 O O . ASN A 1 134 ? -12.045 0.541 2.427 1.00 91.38 134 ASN A O 1
ATOM 1024 N N . VAL A 1 135 ? -11.049 1.549 0.674 1.00 93.38 135 VAL A N 1
ATOM 1025 C CA . VAL A 1 135 ? -9.760 1.823 1.309 1.00 93.38 135 VAL A CA 1
ATOM 1026 C C . VAL A 1 135 ? -9.521 3.323 1.409 1.00 93.38 135 VAL A C 1
ATOM 1028 O O . VAL A 1 135 ? -9.903 4.086 0.515 1.00 93.38 135 VAL A O 1
ATOM 1031 N N . ASP A 1 136 ? -8.852 3.717 2.482 1.00 92.88 136 ASP A N 1
ATOM 1032 C CA . ASP A 1 136 ? -8.368 5.068 2.717 1.00 92.88 136 ASP A CA 1
ATOM 1033 C C . ASP A 1 136 ? -6.856 5.052 2.968 1.00 92.88 136 ASP A C 1
ATOM 1035 O O . ASP A 1 136 ? -6.263 4.018 3.298 1.00 92.88 136 ASP A O 1
ATOM 1039 N N . LEU A 1 137 ? -6.219 6.198 2.755 1.00 93.19 137 LEU A N 1
ATOM 1040 C CA . LEU A 1 137 ? -4.787 6.371 2.940 1.00 93.19 137 LEU A CA 1
ATOM 1041 C C . LEU A 1 137 ? -4.525 7.020 4.295 1.00 93.19 137 LEU A C 1
ATOM 1043 O O . LEU A 1 137 ? -5.102 8.059 4.610 1.00 93.19 137 LEU A O 1
ATOM 1047 N N . TYR A 1 138 ? -3.616 6.436 5.065 1.00 93.12 138 TYR A N 1
ATOM 1048 C CA . TYR A 1 138 ? -3.176 6.958 6.349 1.00 93.12 138 TYR A CA 1
ATOM 1049 C C . TYR A 1 138 ? -1.686 7.290 6.309 1.00 93.12 138 TYR A C 1
ATOM 1051 O O . TYR A 1 138 ? -0.881 6.576 5.707 1.00 93.12 138 TYR A O 1
ATOM 1059 N N . VAL A 1 139 ? -1.315 8.385 6.964 1.00 92.06 139 VAL A N 1
ATOM 1060 C CA . VAL A 1 139 ? 0.063 8.867 7.062 1.00 92.06 139 VAL A CA 1
ATOM 1061 C C . VAL A 1 139 ? 0.497 8.795 8.515 1.00 92.06 139 VAL A C 1
ATOM 1063 O O . VAL A 1 139 ? -0.118 9.388 9.400 1.00 92.06 139 VAL A O 1
ATOM 1066 N N . LEU A 1 140 ? 1.588 8.081 8.748 1.00 91.50 140 LEU A N 1
ATOM 1067 C CA . LEU A 1 140 ? 2.305 8.061 10.005 1.00 91.50 140 LEU A CA 1
ATOM 1068 C C . LEU A 1 140 ? 3.468 9.052 9.908 1.00 91.50 140 LEU A C 1
ATOM 1070 O O . LEU A 1 140 ? 4.440 8.822 9.186 1.00 91.50 140 LEU A O 1
ATOM 1074 N N . ASN A 1 141 ? 3.346 10.178 10.610 1.00 87.19 141 ASN A N 1
ATOM 1075 C CA . ASN A 1 141 ? 4.327 11.266 10.546 1.00 87.19 141 ASN A CA 1
ATOM 1076 C C . ASN A 1 141 ? 5.663 10.900 11.201 1.00 87.19 141 ASN A C 1
ATOM 1078 O O . ASN A 1 141 ? 6.714 11.333 10.724 1.00 87.19 141 ASN A O 1
ATOM 1082 N N . ASP A 1 142 ? 5.609 10.107 12.270 1.00 86.31 142 ASP A N 1
ATOM 1083 C CA . ASP A 1 142 ? 6.778 9.664 13.015 1.00 86.31 142 ASP A CA 1
ATOM 1084 C C . ASP A 1 142 ? 7.105 8.209 12.642 1.00 86.31 142 ASP A C 1
ATOM 1086 O O . ASP A 1 142 ? 6.349 7.308 12.995 1.00 86.31 142 ASP A O 1
ATOM 1090 N N . PRO A 1 143 ? 8.230 7.927 11.957 1.00 81.12 143 PRO A N 1
ATOM 1091 C CA . PRO A 1 143 ? 8.566 6.566 11.516 1.00 81.12 143 PRO A CA 1
ATOM 1092 C C . PRO A 1 143 ? 8.770 5.570 12.662 1.00 81.12 143 PRO A C 1
ATOM 1094 O O . PRO A 1 143 ? 8.691 4.366 12.442 1.00 81.12 143 PRO A O 1
ATOM 1097 N N . ASN A 1 144 ? 9.064 6.074 13.863 1.00 84.06 144 ASN A N 1
ATOM 1098 C CA . ASN A 1 144 ? 9.207 5.277 15.081 1.00 84.06 144 ASN A CA 1
ATOM 1099 C C . ASN A 1 144 ? 7.909 5.228 15.908 1.00 84.06 144 ASN A C 1
ATOM 1101 O O . ASN A 1 144 ? 7.916 4.649 16.990 1.00 84.06 144 ASN A O 1
ATOM 1105 N N . GLY A 1 145 ? 6.850 5.899 15.449 1.00 84.94 145 GLY A N 1
ATOM 1106 C CA . GLY A 1 145 ? 5.553 5.927 16.111 1.00 84.94 145 GLY A CA 1
ATOM 1107 C C . GLY A 1 145 ? 4.777 4.630 15.912 1.00 84.94 145 GLY A C 1
ATOM 1108 O O . GLY A 1 145 ? 5.142 3.771 15.104 1.00 84.94 145 GLY A O 1
ATOM 1109 N N . GLU A 1 146 ? 3.687 4.494 16.656 1.00 89.62 146 GLU A N 1
ATOM 1110 C CA . GLU A 1 146 ? 2.805 3.342 16.544 1.00 89.62 146 GLU A CA 1
ATOM 1111 C C . GLU A 1 146 ? 1.836 3.498 15.374 1.00 89.62 146 GLU A C 1
ATOM 1113 O O . GLU A 1 146 ? 1.451 4.596 14.973 1.00 89.62 146 GLU A O 1
ATOM 1118 N N . THR A 1 147 ? 1.366 2.370 14.845 1.00 89.38 147 THR A N 1
ATOM 1119 C CA . THR A 1 147 ? 0.339 2.367 13.801 1.00 89.38 147 THR A CA 1
ATOM 1120 C C . THR A 1 147 ? -1.005 2.919 14.293 1.00 89.38 147 THR A C 1
ATOM 1122 O O . THR A 1 147 ? -1.853 3.247 13.477 1.00 89.38 147 THR A O 1
ATOM 1125 N N . GLY A 1 148 ? -1.226 3.064 15.604 1.00 89.50 148 GLY A N 1
ATOM 1126 C CA . GLY A 1 148 ? -2.443 3.681 16.149 1.00 89.50 148 GLY A CA 1
ATOM 1127 C C . GLY A 1 148 ? -2.548 5.181 15.857 1.00 89.50 148 GLY A C 1
ATOM 1128 O O . GLY A 1 148 ? -3.648 5.681 15.615 1.00 89.50 148 GLY A O 1
ATOM 1129 N N . ASP A 1 149 ? -1.400 5.861 15.794 1.00 91.06 149 ASP A N 1
ATOM 1130 C CA . ASP A 1 149 ? -1.292 7.320 15.677 1.00 91.06 149 ASP A CA 1
ATOM 1131 C C . ASP A 1 149 ? -1.282 7.814 14.224 1.00 91.06 149 ASP A C 1
ATOM 1133 O O . ASP A 1 149 ? -1.124 9.008 13.956 1.00 91.06 149 ASP A O 1
ATOM 1137 N N . MET A 1 150 ? -1.423 6.909 13.252 1.00 92.88 150 MET A N 1
ATOM 1138 C CA . MET A 1 150 ? -1.494 7.307 11.851 1.00 92.88 150 MET A CA 1
ATOM 1139 C C . MET A 1 150 ? -2.786 8.078 11.578 1.00 92.88 150 MET A C 1
ATOM 1141 O O . MET A 1 150 ? -3.845 7.745 12.107 1.00 92.88 150 MET A O 1
ATOM 1145 N N . VAL A 1 151 ?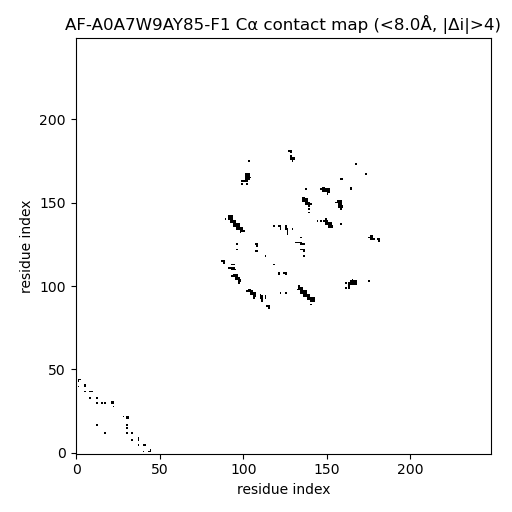 -2.714 9.080 10.707 1.00 93.00 151 VAL A N 1
ATOM 1146 C CA . VAL A 1 151 ? -3.828 9.994 10.432 1.00 93.00 151 VAL A CA 1
ATOM 1147 C C . VAL A 1 151 ? -4.329 9.801 9.006 1.00 93.00 151 VAL A C 1
ATOM 1149 O O . VAL A 1 151 ? -3.533 9.777 8.067 1.00 93.00 151 VAL A O 1
ATOM 1152 N N . SER A 1 152 ? -5.646 9.669 8.839 1.00 92.94 152 SER A N 1
ATOM 1153 C CA . SER A 1 152 ? -6.292 9.567 7.526 1.00 92.94 152 SER A CA 1
ATOM 1154 C C . SER A 1 152 ? -6.064 10.847 6.725 1.00 92.94 152 SER A C 1
ATOM 1156 O O . SER A 1 152 ? -6.285 11.953 7.220 1.00 92.94 152 SER A O 1
ATOM 1158 N N . VAL A 1 153 ? -5.671 10.702 5.462 1.00 90.44 153 VAL A N 1
ATOM 1159 C CA . VAL A 1 153 ? -5.501 11.831 4.538 1.00 90.44 153 VAL A CA 1
ATOM 1160 C C . VAL A 1 153 ? -6.849 12.439 4.151 1.00 90.44 153 VAL A C 1
ATOM 1162 O O . VAL A 1 153 ? -6.934 13.643 3.924 1.00 90.44 153 VAL A O 1
ATOM 1165 N N . SER A 1 154 ? -7.905 11.625 4.100 1.00 88.88 154 SER A N 1
ATOM 1166 C CA . SER A 1 154 ? -9.242 12.062 3.687 1.00 88.88 154 SER A CA 1
ATOM 1167 C C . SER A 1 154 ? -10.015 12.741 4.819 1.00 88.88 154 SER A C 1
ATOM 1169 O O . SER A 1 154 ? -10.676 13.752 4.601 1.00 88.88 154 SER A O 1
ATOM 1171 N N . THR A 1 155 ? -9.958 12.179 6.029 1.00 90.00 155 THR A N 1
ATOM 1172 C CA . THR A 1 155 ? -10.793 12.612 7.165 1.00 90.00 155 THR A CA 1
ATOM 1173 C C . THR A 1 155 ? -10.019 13.346 8.253 1.00 90.00 155 THR A C 1
ATOM 1175 O O . THR A 1 155 ? -10.636 13.998 9.092 1.00 90.00 155 THR A O 1
ATOM 1178 N N . GLY A 1 156 ? -8.688 13.238 8.275 1.00 91.31 156 GLY A N 1
ATOM 1179 C CA . GLY A 1 156 ? -7.855 13.804 9.337 1.00 91.31 156 GLY A CA 1
ATOM 1180 C C . GLY A 1 156 ? -8.005 13.103 10.689 1.00 91.31 156 GLY A C 1
ATOM 1181 O O . GLY A 1 156 ? -7.457 13.585 11.677 1.00 91.31 156 GLY A O 1
ATOM 1182 N N . LYS A 1 157 ? -8.739 11.985 10.754 1.00 92.25 157 LYS A N 1
ATOM 1183 C CA . LYS A 1 157 ? -8.928 11.215 11.985 1.00 92.25 157 LYS A CA 1
ATOM 1184 C C . LYS A 1 157 ? -7.799 10.207 12.190 1.00 92.25 157 LYS A C 1
ATOM 1186 O O . LYS A 1 157 ? -7.315 9.641 11.200 1.00 92.25 157 LYS A O 1
ATOM 1191 N N . PRO A 1 158 ? -7.378 9.961 13.441 1.00 93.50 158 PRO A N 1
ATOM 1192 C CA . PRO A 1 158 ? -6.414 8.919 13.741 1.00 93.50 158 PRO A CA 1
ATOM 1193 C C . PRO A 1 158 ? -7.017 7.534 13.483 1.00 93.50 158 PRO A C 1
ATOM 1195 O O . PRO A 1 158 ? -8.230 7.329 13.548 1.00 93.50 158 PRO A O 1
ATOM 1198 N N . TYR A 1 159 ? -6.166 6.560 13.192 1.00 94.19 159 TYR A N 1
ATOM 1199 C CA . TYR A 1 159 ? -6.596 5.198 12.890 1.00 94.19 159 TYR A CA 1
ATOM 1200 C C . TYR A 1 159 ? -7.278 4.515 14.076 1.00 94.19 159 TYR A C 1
ATOM 1202 O O . TYR A 1 159 ? -8.238 3.780 13.873 1.00 94.19 159 TYR A O 1
ATOM 1210 N N . ILE A 1 160 ? -6.868 4.819 15.308 1.00 93.81 160 ILE A N 1
ATOM 1211 C CA . ILE A 1 160 ? -7.502 4.274 16.516 1.00 93.81 160 ILE A CA 1
ATOM 1212 C C . ILE A 1 160 ? -8.972 4.693 16.698 1.00 93.81 160 ILE A C 1
ATOM 1214 O O . ILE A 1 160 ? -9.723 3.999 17.375 1.00 93.81 160 ILE A O 1
ATOM 1218 N N . GLU A 1 161 ? -9.405 5.799 16.084 1.00 93.38 161 GLU A N 1
ATOM 1219 C CA . GLU A 1 161 ? -10.812 6.227 16.104 1.00 93.38 161 GLU A CA 1
ATOM 1220 C C . GLU A 1 161 ? -11.688 5.448 15.112 1.00 93.38 161 GLU A C 1
ATOM 1222 O O . GLU A 1 161 ? -12.916 5.572 15.135 1.00 93.38 161 GLU A O 1
ATOM 1227 N N . LEU A 1 162 ? -11.088 4.657 14.217 1.00 92.75 162 LEU A N 1
ATOM 1228 C CA . LEU A 1 162 ? -11.835 3.821 13.291 1.00 92.75 162 LEU A CA 1
ATOM 1229 C C . LEU A 1 162 ? -12.505 2.676 14.079 1.00 92.75 162 LEU A C 1
ATOM 1231 O O . LEU A 1 162 ? -11.800 1.897 14.718 1.00 92.75 162 LEU A O 1
ATOM 1235 N N . PRO A 1 163 ? -13.838 2.485 13.994 1.00 92.06 163 PRO A N 1
ATOM 1236 C CA . PRO A 1 163 ? -14.533 1.421 14.734 1.00 92.06 163 PRO A CA 1
ATOM 1237 C C . PRO A 1 163 ? -14.049 0.008 14.397 1.00 92.06 163 PRO A C 1
ATOM 1239 O O . PRO A 1 163 ? -14.274 -0.932 15.153 1.00 92.06 163 PRO A O 1
ATOM 1242 N N . THR A 1 164 ? -13.430 -0.144 13.228 1.00 91.94 164 THR A N 1
ATOM 1243 C CA . THR A 1 164 ? -12.902 -1.406 12.720 1.00 91.94 164 THR A CA 1
ATOM 1244 C C . THR A 1 164 ? -11.391 -1.545 12.902 1.00 91.94 164 THR A C 1
ATOM 1246 O O . THR A 1 164 ? -10.815 -2.514 12.409 1.00 91.94 164 THR A O 1
ATOM 1249 N N . ALA A 1 165 ? -10.735 -0.607 13.596 1.00 92.31 165 ALA A N 1
ATOM 1250 C CA . ALA A 1 165 ? -9.293 -0.622 13.813 1.00 92.31 165 ALA A CA 1
ATOM 1251 C C . ALA A 1 165 ? -8.824 -1.958 14.407 1.00 92.31 165 ALA A C 1
ATOM 1253 O O . ALA A 1 165 ? -9.349 -2.433 15.408 1.00 92.31 165 ALA A O 1
ATOM 1254 N N . TYR A 1 166 ? -7.806 -2.551 13.783 1.00 92.12 166 TYR A N 1
ATOM 1255 C CA . TYR A 1 166 ? -7.180 -3.817 14.178 1.00 92.12 166 TYR A CA 1
ATOM 1256 C C . TYR A 1 166 ? -8.095 -5.056 14.163 1.00 92.12 166 TYR A C 1
ATOM 1258 O O . TYR A 1 166 ? -7.642 -6.132 14.554 1.00 92.12 166 TYR A O 1
ATOM 1266 N N . ASN A 1 167 ? -9.326 -4.976 13.642 1.00 91.38 167 ASN A N 1
ATOM 1267 C CA . ASN A 1 167 ? -10.248 -6.120 13.630 1.00 91.38 167 ASN A CA 1
ATOM 1268 C C . ASN A 1 167 ? -9.710 -7.327 12.843 1.00 91.38 167 ASN A C 1
ATOM 1270 O O . ASN A 1 167 ? -10.012 -8.470 13.182 1.00 91.38 167 ASN A O 1
ATOM 1274 N N . TYR A 1 168 ? -8.868 -7.099 11.831 1.00 89.06 168 TYR A N 1
ATOM 1275 C CA . TYR A 1 168 ? -8.221 -8.163 11.055 1.00 89.06 168 TYR A CA 1
ATOM 1276 C C . TYR A 1 168 ? -7.246 -9.051 11.856 1.00 89.06 168 TYR A C 1
ATOM 1278 O O . TYR A 1 168 ? -6.796 -10.069 11.332 1.00 89.06 168 TYR A O 1
ATOM 1286 N N . HIS A 1 169 ? -6.877 -8.670 13.085 1.00 88.81 169 HIS A N 1
ATOM 1287 C CA . HIS A 1 169 ? -6.044 -9.492 13.968 1.00 88.81 169 HIS A CA 1
ATOM 1288 C C . HIS A 1 169 ? -6.822 -10.598 14.697 1.00 88.81 169 HIS A C 1
ATOM 1290 O O . HIS A 1 169 ? -6.189 -11.471 15.285 1.00 88.81 169 HIS A O 1
ATOM 1296 N N . GLY A 1 170 ? -8.157 -10.556 14.696 1.00 85.88 170 GLY A N 1
ATOM 1297 C CA . GLY A 1 170 ? -8.984 -11.583 15.331 1.00 85.88 170 GLY A CA 1
ATOM 1298 C C . GLY A 1 170 ? -9.056 -12.893 14.537 1.00 85.88 170 GLY A C 1
ATOM 1299 O O . GLY A 1 170 ? -8.627 -12.974 13.388 1.00 85.88 170 GLY A O 1
ATOM 1300 N N . ASP A 1 171 ? -9.689 -13.908 15.127 1.00 70.81 171 ASP A N 1
ATOM 1301 C CA . ASP A 1 171 ? -9.790 -15.273 14.577 1.00 70.81 171 ASP A CA 1
ATOM 1302 C C . ASP A 1 171 ? -10.869 -15.446 13.482 1.00 70.81 171 ASP A C 1
ATOM 1304 O O . ASP A 1 171 ? -11.344 -16.549 13.210 1.00 70.81 171 ASP A O 1
ATOM 1308 N N . GLY A 1 172 ? -11.307 -14.351 12.855 1.00 77.19 172 GLY A N 1
ATOM 1309 C CA . GLY A 1 172 ? -12.331 -14.379 11.811 1.00 77.19 172 GLY A CA 1
ATOM 1310 C C . GLY A 1 172 ? -11.812 -14.870 10.454 1.00 77.19 172 GLY A C 1
ATOM 1311 O O . GLY A 1 172 ? -10.611 -14.874 10.184 1.00 77.19 172 GLY A O 1
ATOM 1312 N N . ASN A 1 173 ? -12.735 -15.207 9.543 1.00 77.88 173 ASN A N 1
ATOM 1313 C CA . ASN A 1 173 ? -12.436 -15.476 8.128 1.00 77.88 173 ASN A CA 1
ATOM 1314 C C . ASN A 1 173 ? -12.013 -14.183 7.401 1.00 77.88 173 ASN A C 1
ATOM 1316 O O . ASN A 1 173 ? -12.765 -13.607 6.614 1.00 77.88 173 ASN A O 1
ATOM 1320 N N . PHE A 1 174 ? -10.804 -13.709 7.687 1.00 85.31 174 PHE A N 1
ATOM 1321 C CA . PHE A 1 174 ? -10.237 -12.487 7.138 1.00 85.31 174 PHE A CA 1
ATOM 1322 C C . PHE A 1 174 ? -9.476 -12.763 5.830 1.00 85.31 174 PHE A C 1
ATOM 1324 O O . PHE A 1 174 ? -8.583 -13.609 5.755 1.00 85.31 174 PHE A O 1
ATOM 1331 N N . ARG A 1 175 ? -9.816 -12.007 4.779 1.00 88.75 175 ARG A N 1
ATOM 1332 C CA . ARG A 1 175 ? -9.112 -12.026 3.490 1.00 88.75 175 ARG A CA 1
ATOM 1333 C C . ARG A 1 175 ? -8.166 -10.836 3.377 1.00 88.75 175 ARG A C 1
ATOM 1335 O O . ARG A 1 175 ? -8.626 -9.694 3.301 1.00 88.75 175 ARG A O 1
ATOM 1342 N N . LYS A 1 176 ? -6.862 -11.121 3.320 1.00 90.69 176 LYS A N 1
ATOM 1343 C CA . LYS A 1 176 ? -5.805 -10.142 3.018 1.00 90.69 176 LYS A CA 1
ATOM 1344 C C . LYS A 1 176 ? -5.971 -9.596 1.603 1.00 90.69 176 LYS A C 1
ATOM 1346 O O . LYS A 1 176 ? -6.435 -10.315 0.722 1.00 90.69 176 LYS A O 1
ATOM 1351 N N . CYS A 1 177 ? -5.565 -8.348 1.392 1.00 92.19 177 CYS A N 1
ATOM 1352 C CA . CYS A 1 177 ? -5.483 -7.804 0.040 1.00 92.19 177 CYS A CA 1
ATOM 1353 C C . CYS A 1 177 ? -4.360 -8.492 -0.758 1.00 92.19 177 CYS A C 1
ATOM 1355 O O . CYS A 1 177 ? -3.343 -8.900 -0.185 1.00 92.19 177 CYS A O 1
ATOM 1357 N N . ASP A 1 178 ? -4.536 -8.618 -2.074 1.00 92.62 178 ASP A N 1
ATOM 1358 C CA . ASP A 1 178 ? -3.635 -9.385 -2.934 1.00 92.62 178 ASP A CA 1
ATOM 1359 C C . ASP A 1 178 ? -2.415 -8.561 -3.369 1.00 92.62 178 ASP A C 1
ATOM 1361 O O . ASP A 1 178 ? -2.311 -8.021 -4.475 1.00 92.62 178 ASP A O 1
ATOM 1365 N N . TRP A 1 179 ? -1.439 -8.471 -2.466 1.00 90.56 179 TRP A N 1
ATOM 1366 C CA . TRP A 1 179 ? -0.157 -7.846 -2.782 1.00 90.56 179 TRP A CA 1
ATOM 1367 C C . TRP A 1 179 ? 0.629 -8.639 -3.836 1.00 90.56 179 TRP A C 1
ATOM 1369 O O . TRP A 1 179 ? 1.363 -8.057 -4.637 1.00 90.56 179 TRP A O 1
ATOM 1379 N N . ALA A 1 180 ? 0.478 -9.966 -3.862 1.00 91.88 180 ALA A N 1
ATOM 1380 C CA . ALA A 1 180 ? 1.203 -10.825 -4.789 1.00 91.88 180 ALA A CA 1
ATOM 1381 C C . ALA A 1 180 ? 0.744 -10.592 -6.236 1.00 91.88 180 ALA A C 1
ATOM 1383 O O . ALA A 1 180 ? 1.587 -10.391 -7.114 1.00 91.88 180 ALA A O 1
ATOM 1384 N N . GLY A 1 181 ? -0.566 -10.517 -6.476 1.00 92.38 181 GLY A N 1
ATOM 1385 C CA . GLY A 1 181 ? -1.135 -10.189 -7.782 1.00 92.38 181 GLY A CA 1
ATOM 1386 C C . GLY A 1 181 ? -0.747 -8.794 -8.263 1.00 92.38 181 GLY A C 1
ATOM 1387 O O . GLY A 1 181 ? -0.415 -8.615 -9.437 1.00 92.38 181 GLY A O 1
ATOM 1388 N N . TYR A 1 182 ? -0.677 -7.808 -7.362 1.00 92.44 182 TYR A N 1
ATOM 1389 C CA . TYR A 1 182 ? -0.175 -6.475 -7.707 1.00 92.44 182 TYR A CA 1
ATOM 1390 C C . TYR A 1 182 ? 1.283 -6.500 -8.188 1.00 92.44 182 TYR A C 1
ATOM 1392 O O . TYR A 1 182 ? 1.597 -5.953 -9.250 1.00 92.44 182 TYR A O 1
ATOM 1400 N N . ILE A 1 183 ? 2.176 -7.172 -7.455 1.00 92.25 183 ILE A N 1
AT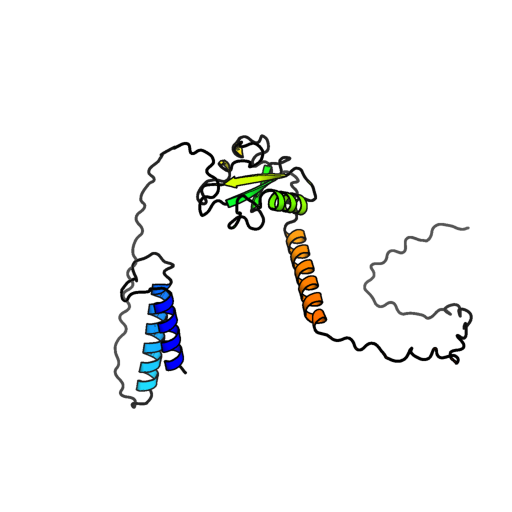OM 1401 C CA . ILE A 1 183 ? 3.584 -7.304 -7.854 1.00 92.25 183 ILE A CA 1
ATOM 1402 C C . ILE A 1 183 ? 3.719 -8.085 -9.167 1.00 92.25 183 ILE A C 1
ATOM 1404 O O . ILE A 1 183 ? 4.490 -7.669 -10.038 1.00 92.25 183 ILE A O 1
ATOM 1408 N N . GLY A 1 184 ? 2.943 -9.158 -9.341 1.00 94.06 184 GLY A N 1
ATOM 1409 C CA . GLY A 1 184 ? 2.875 -9.928 -10.583 1.00 94.06 184 GLY A CA 1
ATOM 1410 C C . GLY A 1 184 ? 2.530 -9.039 -11.776 1.00 94.06 184 GLY A C 1
ATOM 1411 O O . GLY A 1 184 ? 3.300 -8.965 -12.736 1.00 94.06 184 GLY A O 1
ATOM 1412 N N . LYS A 1 185 ? 1.463 -8.243 -11.664 1.00 92.50 185 LYS A N 1
ATOM 1413 C CA . LYS A 1 185 ? 1.049 -7.311 -12.718 1.00 92.50 185 LYS A CA 1
ATOM 1414 C C . LYS A 1 185 ? 2.091 -6.238 -13.023 1.00 92.50 185 LYS A C 1
ATOM 1416 O O . LYS A 1 185 ? 2.354 -5.952 -14.189 1.00 92.50 185 LYS A O 1
ATOM 1421 N N . ILE A 1 186 ? 2.727 -5.644 -12.010 1.00 91.69 186 ILE A N 1
ATOM 1422 C CA . ILE A 1 186 ? 3.808 -4.670 -12.249 1.00 91.69 186 ILE A CA 1
ATOM 1423 C C . ILE A 1 186 ? 4.979 -5.329 -12.980 1.00 91.69 186 ILE A C 1
ATOM 1425 O O . ILE A 1 186 ? 5.592 -4.711 -13.857 1.00 91.69 186 ILE A O 1
ATOM 1429 N N . SER A 1 187 ? 5.319 -6.565 -12.614 1.00 92.12 187 SER A N 1
ATOM 1430 C CA . SER A 1 187 ? 6.412 -7.299 -13.248 1.00 92.12 187 SER A CA 1
ATOM 1431 C C . SER A 1 187 ? 6.125 -7.576 -14.726 1.00 92.12 187 SER A C 1
ATOM 1433 O O . SER A 1 187 ? 7.004 -7.352 -15.560 1.00 92.12 187 SER A O 1
ATOM 1435 N N . GLU A 1 188 ? 4.884 -7.932 -15.057 1.00 92.81 188 GLU A N 1
ATOM 1436 C CA . GLU A 1 188 ? 4.410 -8.149 -16.422 1.00 92.81 188 GLU A CA 1
ATOM 1437 C C . GLU A 1 188 ? 4.440 -6.853 -17.242 1.00 92.81 188 GLU A C 1
ATOM 1439 O O . GLU A 1 188 ? 5.056 -6.800 -18.307 1.00 92.81 188 GLU A O 1
ATOM 1444 N N . LEU A 1 189 ? 3.877 -5.760 -16.714 1.00 91.31 189 LEU A N 1
ATOM 1445 C CA . LEU A 1 189 ? 3.910 -4.451 -17.376 1.00 91.31 189 LEU A CA 1
ATOM 1446 C C . LEU A 1 189 ? 5.349 -3.984 -17.635 1.00 91.31 189 LEU A C 1
ATOM 1448 O O . LEU A 1 189 ? 5.663 -3.439 -18.698 1.00 91.31 189 LEU A O 1
ATOM 1452 N N . ARG A 1 190 ? 6.258 -4.231 -16.685 1.00 89.38 190 ARG A N 1
ATOM 1453 C CA . ARG A 1 190 ? 7.682 -3.926 -16.847 1.00 89.38 190 ARG A CA 1
ATOM 1454 C C . ARG A 1 190 ? 8.335 -4.813 -17.911 1.00 89.38 190 ARG A C 1
ATOM 1456 O O . ARG A 1 190 ? 9.162 -4.303 -18.668 1.00 89.38 190 ARG A O 1
ATOM 1463 N N . ALA A 1 191 ? 7.994 -6.098 -17.980 1.00 89.06 191 ALA A N 1
ATOM 1464 C CA . ALA A 1 191 ? 8.495 -7.014 -19.004 1.00 89.06 191 ALA A CA 1
ATOM 1465 C C . ALA A 1 191 ? 8.028 -6.589 -20.406 1.00 89.06 191 ALA A C 1
ATOM 1467 O O . ALA A 1 191 ? 8.859 -6.428 -21.303 1.00 89.06 191 ALA A O 1
ATOM 1468 N N . ASN A 1 192 ? 6.744 -6.263 -20.563 1.00 87.06 192 ASN A N 1
ATOM 1469 C CA . ASN A 1 192 ? 6.165 -5.779 -21.820 1.00 87.06 192 ASN A CA 1
ATOM 1470 C C . ASN A 1 192 ? 6.780 -4.436 -22.255 1.00 87.06 192 ASN A C 1
ATOM 1472 O O . ASN A 1 192 ? 7.117 -4.236 -23.425 1.00 87.06 192 ASN A O 1
ATOM 1476 N N . SER A 1 193 ? 7.026 -3.524 -21.308 1.00 83.44 193 SER A N 1
ATOM 1477 C CA . SER A 1 193 ? 7.720 -2.259 -21.586 1.00 83.44 193 SER A CA 1
ATOM 1478 C C . SER A 1 193 ? 9.179 -2.460 -22.025 1.00 83.44 193 SER A C 1
ATOM 1480 O O . SER A 1 193 ? 9.694 -1.712 -22.856 1.00 83.44 193 SER A O 1
ATOM 1482 N N . ARG A 1 194 ? 9.871 -3.481 -21.506 1.00 76.12 194 ARG A N 1
ATOM 1483 C CA . ARG A 1 194 ? 11.229 -3.823 -21.961 1.00 76.12 194 ARG A CA 1
ATOM 1484 C C . ARG A 1 194 ? 11.221 -4.453 -23.350 1.00 76.12 194 ARG A C 1
ATOM 1486 O O . ARG A 1 194 ? 12.032 -4.044 -24.175 1.00 76.12 194 ARG A O 1
ATOM 1493 N N . GLY A 1 195 ? 10.299 -5.378 -23.620 1.00 70.00 195 GLY A N 1
ATOM 1494 C CA . GLY A 1 195 ? 10.152 -6.009 -24.936 1.00 70.00 195 GLY A CA 1
ATOM 1495 C C . GLY A 1 195 ? 9.903 -4.980 -26.040 1.00 70.00 195 GLY A C 1
ATOM 1496 O O . GLY A 1 195 ? 10.625 -4.943 -27.031 1.00 70.00 195 GLY A O 1
ATOM 1497 N N . THR A 1 196 ? 8.974 -4.051 -25.813 1.00 67.38 196 THR A N 1
ATOM 1498 C CA . THR A 1 196 ? 8.692 -2.950 -26.753 1.00 67.38 196 THR A CA 1
ATOM 1499 C C . 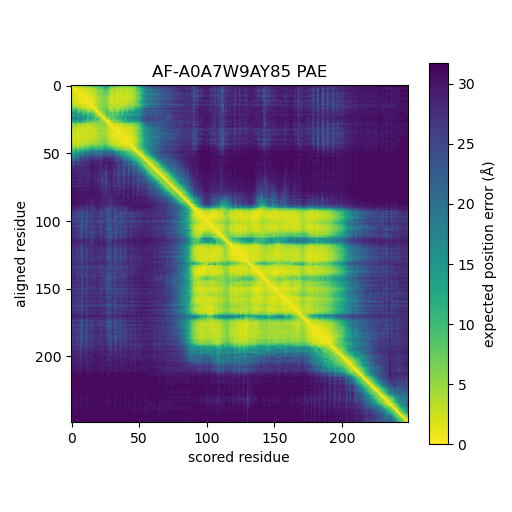THR A 1 196 ? 9.889 -2.017 -26.969 1.00 67.38 196 THR A C 1
ATOM 1501 O O . THR A 1 196 ? 10.144 -1.600 -28.096 1.00 67.38 196 THR A O 1
ATOM 1504 N N . ARG A 1 197 ? 10.690 -1.727 -25.932 1.00 69.06 197 ARG A N 1
ATOM 1505 C CA . ARG A 1 197 ? 11.935 -0.948 -26.087 1.00 69.06 197 ARG A CA 1
ATOM 1506 C C . ARG A 1 197 ? 13.019 -1.692 -26.867 1.00 69.06 197 ARG A C 1
ATOM 1508 O O . ARG A 1 197 ? 13.738 -1.044 -27.619 1.00 69.06 197 ARG A O 1
ATOM 1515 N N . MET A 1 198 ? 13.142 -3.011 -26.703 1.00 65.81 198 MET A N 1
ATOM 1516 C CA . MET A 1 198 ? 14.114 -3.811 -27.462 1.00 65.81 198 MET A CA 1
ATOM 1517 C C . MET A 1 198 ? 13.739 -3.902 -28.944 1.00 65.81 198 MET A C 1
ATOM 1519 O O . MET A 1 198 ? 14.616 -3.824 -29.796 1.00 65.81 198 MET A O 1
ATOM 1523 N N . LEU A 1 199 ? 12.443 -3.979 -29.252 1.00 66.50 199 LEU A N 1
ATOM 1524 C CA . LEU A 1 199 ? 11.933 -4.012 -30.626 1.00 66.50 199 LEU A CA 1
ATOM 1525 C C . LEU A 1 199 ? 11.966 -2.643 -31.323 1.00 66.50 199 LEU A C 1
ATOM 1527 O O . LEU A 1 199 ? 11.931 -2.590 -32.545 1.00 66.50 199 LEU A O 1
ATOM 1531 N N . LYS A 1 200 ? 12.096 -1.533 -30.581 1.00 69.31 200 LYS A N 1
ATOM 1532 C CA . LYS A 1 200 ? 12.140 -0.176 -31.156 1.00 69.31 200 LYS A CA 1
ATOM 1533 C C . LYS A 1 200 ? 13.307 0.040 -32.132 1.00 69.31 200 LYS A C 1
ATOM 1535 O O . LYS A 1 200 ? 13.184 0.849 -33.044 1.00 69.31 200 LYS A O 1
ATOM 1540 N N . ASN A 1 201 ? 14.415 -0.679 -31.947 1.00 68.94 201 ASN A N 1
ATOM 1541 C CA . ASN A 1 201 ? 15.599 -0.589 -32.809 1.00 68.94 201 ASN A CA 1
ATOM 1542 C C . ASN A 1 201 ? 15.742 -1.790 -33.756 1.00 68.94 201 ASN A C 1
ATOM 1544 O O . ASN A 1 201 ? 16.732 -1.884 -34.478 1.00 68.94 201 ASN A O 1
ATOM 1548 N N . VAL A 1 202 ? 14.783 -2.718 -33.746 1.00 77.56 202 VAL A N 1
ATOM 1549 C CA . VAL A 1 202 ? 14.747 -3.818 -34.706 1.00 77.56 202 VAL A CA 1
ATOM 1550 C C . VAL A 1 202 ? 14.020 -3.299 -35.937 1.00 77.56 202 VAL A C 1
ATOM 1552 O O . VAL A 1 202 ? 12.799 -3.166 -35.945 1.00 77.56 202 VAL A O 1
ATOM 1555 N N . VAL A 1 203 ? 14.783 -2.979 -36.980 1.00 75.12 203 VAL A N 1
ATOM 1556 C CA . VAL A 1 203 ? 14.224 -2.760 -38.315 1.00 75.12 203 VAL A CA 1
ATOM 1557 C C . VAL A 1 203 ? 13.715 -4.116 -38.783 1.00 75.12 203 VAL A C 1
ATOM 1559 O O . VAL A 1 203 ? 14.508 -4.977 -39.150 1.00 75.12 203 VAL A O 1
ATOM 1562 N N . VAL A 1 204 ? 12.405 -4.337 -38.698 1.00 74.88 204 VAL A N 1
ATOM 1563 C CA . VAL A 1 204 ? 11.767 -5.487 -39.341 1.00 74.88 204 VAL A CA 1
ATOM 1564 C C . VAL A 1 204 ? 11.780 -5.175 -40.837 1.00 74.88 204 VAL A C 1
ATOM 1566 O O . VAL A 1 204 ? 11.078 -4.244 -41.240 1.00 74.88 204 VAL A O 1
ATOM 1569 N N . PRO A 1 205 ? 12.602 -5.853 -41.661 1.00 74.88 205 PRO A N 1
ATOM 1570 C CA . PRO A 1 205 ? 12.596 -5.603 -43.091 1.00 74.88 205 PRO A CA 1
ATOM 1571 C C . PRO A 1 205 ? 11.211 -5.970 -43.615 1.00 74.88 205 PRO A C 1
ATOM 1573 O O . PRO A 1 205 ? 10.753 -7.105 -43.468 1.00 74.88 205 PRO A O 1
ATOM 1576 N N . MET A 1 206 ? 10.516 -4.981 -44.167 1.00 71.94 206 MET A N 1
ATOM 1577 C CA . MET A 1 206 ? 9.255 -5.227 -44.843 1.00 71.94 206 MET A CA 1
ATOM 1578 C C . MET A 1 206 ? 9.584 -6.001 -46.124 1.00 71.94 206 MET A C 1
ATOM 1580 O O . MET A 1 206 ? 10.452 -5.555 -46.871 1.00 71.94 206 MET A O 1
ATOM 1584 N N . PRO A 1 207 ? 8.978 -7.174 -46.373 1.00 77.50 207 PRO A N 1
ATOM 1585 C CA . PRO A 1 207 ? 9.224 -7.894 -47.612 1.00 77.50 207 PRO A CA 1
ATOM 1586 C C . PRO A 1 207 ? 8.770 -7.030 -48.797 1.00 77.50 207 PRO A C 1
ATOM 1588 O O . PRO A 1 207 ? 7.591 -6.698 -48.907 1.00 77.50 207 PRO A O 1
ATOM 1591 N N . ASP A 1 208 ? 9.711 -6.671 -49.675 1.00 75.00 208 ASP A N 1
ATOM 1592 C CA . ASP A 1 208 ? 9.478 -5.785 -50.829 1.00 75.00 208 ASP A CA 1
ATOM 1593 C C . ASP A 1 208 ? 8.533 -6.390 -51.878 1.00 75.00 208 ASP A C 1
ATOM 1595 O O . ASP A 1 208 ? 7.956 -5.685 -52.704 1.00 75.00 208 ASP A O 1
ATOM 1599 N N . SER A 1 209 ? 8.353 -7.710 -51.848 1.00 77.69 209 SER A N 1
ATOM 1600 C CA . SER A 1 209 ? 7.430 -8.421 -52.723 1.00 77.69 209 SER A CA 1
ATOM 1601 C C . SER A 1 209 ? 6.363 -9.124 -51.900 1.00 77.69 209 SER A C 1
ATOM 1603 O O . SER A 1 209 ? 6.644 -9.834 -50.931 1.00 77.69 209 SER A O 1
ATOM 1605 N N . ARG A 1 210 ? 5.104 -8.937 -52.313 1.00 73.25 210 ARG A N 1
ATOM 1606 C CA . ARG A 1 210 ? 3.994 -9.761 -51.841 1.00 73.25 210 ARG A CA 1
ATOM 1607 C C . ARG A 1 210 ? 4.379 -11.219 -52.119 1.00 73.25 210 ARG A C 1
ATOM 1609 O O . ARG A 1 210 ? 4.601 -11.531 -53.291 1.00 73.25 210 ARG A O 1
ATOM 1616 N N . PRO A 1 211 ? 4.458 -12.096 -51.101 1.00 72.81 211 PRO A N 1
ATOM 1617 C CA . PRO A 1 211 ? 4.737 -13.502 -51.341 1.00 72.81 211 PRO A CA 1
ATOM 1618 C C . PRO A 1 211 ? 3.718 -14.013 -52.355 1.00 72.81 211 PRO A C 1
ATOM 1620 O O . PRO A 1 211 ? 2.515 -13.755 -52.210 1.00 72.81 211 PRO A O 1
ATOM 1623 N N . ALA A 1 212 ? 4.219 -14.641 -53.422 1.00 70.44 212 ALA A N 1
ATOM 1624 C CA . ALA A 1 212 ? 3.377 -15.185 -54.470 1.00 70.44 212 ALA A CA 1
ATOM 1625 C C . ALA A 1 212 ? 2.317 -16.059 -53.799 1.00 70.44 212 ALA A C 1
ATOM 1627 O O . ALA A 1 212 ? 2.626 -16.952 -53.011 1.00 70.44 212 ALA A O 1
ATOM 1628 N N . ARG A 1 213 ? 1.046 -15.746 -54.051 1.00 65.62 213 ARG A N 1
ATOM 1629 C CA . ARG A 1 213 ? -0.039 -16.633 -53.658 1.00 65.62 213 ARG A CA 1
ATOM 1630 C C . ARG A 1 213 ? 0.168 -17.870 -54.514 1.00 65.62 213 ARG A C 1
ATOM 1632 O O . ARG A 1 213 ? -0.057 -17.775 -55.714 1.00 65.62 213 ARG A O 1
ATOM 1639 N N . ASN A 1 214 ? 0.666 -18.957 -53.930 1.00 63.28 214 ASN A N 1
ATOM 1640 C CA . ASN A 1 214 ? 0.798 -20.236 -54.618 1.00 63.28 214 ASN A CA 1
ATOM 1641 C C . ASN A 1 214 ? -0.569 -20.547 -55.251 1.00 63.28 214 ASN A C 1
ATOM 1643 O O . ASN A 1 214 ? -1.504 -20.917 -54.543 1.00 63.28 214 ASN A O 1
ATOM 1647 N N . SER A 1 215 ? -0.716 -20.316 -56.556 1.00 58.56 215 SER A N 1
ATOM 1648 C CA . SER A 1 215 ? -1.925 -20.658 -57.311 1.00 58.56 215 SER A CA 1
ATOM 1649 C C . SER A 1 215 ? -2.035 -22.163 -57.532 1.00 58.56 215 SER A C 1
ATOM 1651 O O . SER A 1 215 ? -3.091 -22.632 -57.934 1.00 58.56 215 SER A O 1
ATOM 1653 N N . ASP A 1 216 ? -0.977 -22.903 -57.187 1.00 55.97 216 ASP A N 1
ATOM 1654 C CA . ASP A 1 216 ? -0.871 -24.350 -57.371 1.00 55.97 216 ASP A CA 1
ATOM 1655 C C . ASP A 1 216 ? -0.937 -25.108 -56.039 1.00 55.97 216 ASP A C 1
ATOM 1657 O O . ASP A 1 216 ? -0.626 -26.292 -55.951 1.00 55.97 216 ASP A O 1
ATOM 1661 N N . SER A 1 217 ? -1.378 -24.443 -54.972 1.00 55.56 217 SER A N 1
ATOM 1662 C CA . SER A 1 217 ? -2.123 -25.155 -53.944 1.00 55.56 217 SER A CA 1
ATOM 1663 C C . SER A 1 217 ? -3.582 -25.025 -54.325 1.00 55.56 217 SER A C 1
ATOM 1665 O O . SER A 1 217 ? -4.324 -24.221 -53.760 1.00 55.56 217 SER A O 1
ATOM 1667 N N . GLU A 1 218 ? -3.986 -25.844 -55.298 1.00 53.00 218 GLU A N 1
ATOM 1668 C CA . GLU A 1 218 ? -5.296 -26.464 -55.224 1.00 53.00 218 GLU A CA 1
ATOM 1669 C C . GLU A 1 218 ? -5.405 -26.932 -53.774 1.00 53.00 218 GLU A C 1
ATOM 1671 O O . GLU A 1 218 ? -4.721 -27.861 -53.335 1.00 53.00 218 GLU A O 1
ATOM 1676 N N . VAL A 1 219 ? -6.155 -26.181 -52.970 1.00 53.78 219 VAL A N 1
ATOM 1677 C CA . VAL A 1 219 ? -6.653 -26.708 -51.719 1.00 53.78 219 VAL A CA 1
ATOM 1678 C C . VAL A 1 219 ? -7.525 -27.843 -52.207 1.00 53.78 219 VAL A C 1
ATOM 1680 O O . VAL A 1 219 ? -8.690 -27.635 -52.545 1.00 53.78 219 VAL A O 1
ATOM 1683 N N . GLN A 1 220 ? -6.939 -29.039 -52.311 1.00 54.69 220 GLN A N 1
ATOM 1684 C CA . GLN A 1 220 ? -7.713 -30.243 -52.177 1.00 54.69 220 GLN A CA 1
ATOM 1685 C C . GLN A 1 220 ? -8.390 -30.032 -50.837 1.00 54.69 220 GLN A C 1
ATOM 1687 O O . GLN A 1 220 ? -7.804 -30.187 -49.765 1.00 54.69 220 GLN A O 1
ATOM 1692 N N . THR A 1 221 ? -9.640 -29.596 -50.917 1.00 53.53 221 THR A N 1
ATOM 1693 C CA . THR A 1 221 ? -10.653 -30.020 -49.985 1.00 53.53 221 THR A CA 1
ATOM 1694 C C . THR A 1 221 ? -10.633 -31.532 -50.126 1.00 53.53 221 THR A C 1
ATOM 1696 O O . THR A 1 221 ? -11.417 -32.129 -50.854 1.00 53.53 221 THR A O 1
ATOM 1699 N N . THR A 1 222 ? -9.651 -32.172 -49.485 1.00 54.44 222 THR A N 1
ATOM 1700 C CA . THR A 1 222 ? -9.815 -33.532 -49.036 1.00 54.44 222 THR A CA 1
ATOM 1701 C C . THR A 1 222 ? -11.022 -33.402 -48.136 1.00 54.44 222 THR A C 1
ATOM 1703 O O . THR A 1 222 ? -10.959 -32.883 -47.021 1.00 54.44 222 THR A O 1
ATOM 1706 N N . SER A 1 223 ? -12.174 -33.689 -48.746 1.00 57.69 223 SER A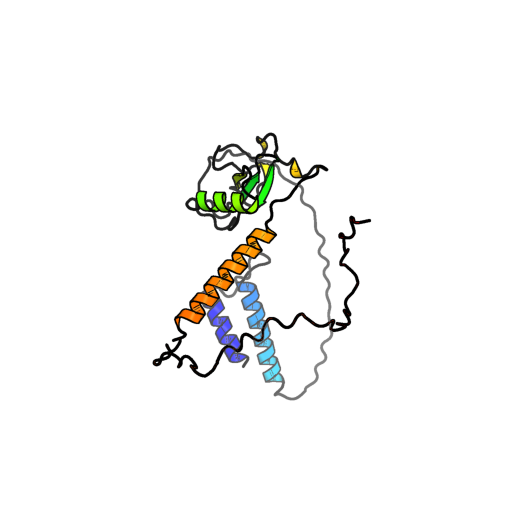 N 1
ATOM 1707 C CA . SER A 1 223 ? -13.445 -33.928 -48.098 1.00 57.69 223 SER A CA 1
ATOM 1708 C C . SER A 1 223 ? -13.106 -34.545 -46.767 1.00 57.69 223 SER A C 1
ATOM 1710 O O . SER A 1 223 ? -12.457 -35.592 -46.775 1.00 57.69 223 SER A O 1
ATOM 1712 N N . PHE A 1 224 ? -13.412 -33.813 -45.694 1.00 54.38 224 PHE A N 1
ATOM 1713 C CA . PHE A 1 224 ? -13.114 -34.156 -44.314 1.00 54.38 224 PHE A CA 1
ATOM 1714 C C . PHE A 1 224 ? -13.162 -35.674 -44.181 1.00 54.38 224 PHE A C 1
ATOM 1716 O O . PHE A 1 224 ? -14.247 -36.255 -44.175 1.00 54.38 224 PHE A O 1
ATOM 1723 N N . ALA A 1 225 ? -11.997 -36.329 -44.225 1.00 58.09 225 ALA A N 1
ATOM 1724 C CA . ALA A 1 225 ? -11.976 -37.766 -44.066 1.00 58.09 225 ALA A CA 1
ATOM 1725 C C . ALA A 1 225 ? -12.427 -37.941 -42.618 1.00 58.09 225 ALA A C 1
ATOM 1727 O O . ALA A 1 225 ? -11.752 -37.393 -41.735 1.00 58.09 225 ALA A O 1
ATOM 1728 N N . PRO A 1 226 ? -13.583 -38.582 -42.347 1.00 62.03 226 PRO A N 1
ATOM 1729 C CA . PRO A 1 226 ? -13.943 -38.871 -40.973 1.00 62.03 226 PRO A CA 1
ATOM 1730 C C . PRO A 1 226 ? -12.727 -39.558 -40.369 1.00 62.03 226 PRO A C 1
ATOM 1732 O O . PRO A 1 226 ? -12.114 -40.404 -41.024 1.00 62.03 226 PRO A O 1
ATOM 1735 N N . ILE A 1 227 ? -12.317 -39.112 -39.182 1.00 60.16 227 ILE A N 1
ATOM 1736 C CA . ILE A 1 227 ? -11.190 -39.694 -38.463 1.00 60.16 227 ILE A CA 1
ATOM 1737 C C . ILE A 1 227 ? -11.549 -41.169 -38.280 1.00 60.16 227 ILE A C 1
ATOM 1739 O O . ILE A 1 227 ? -12.291 -41.519 -37.370 1.00 60.16 227 ILE A O 1
ATOM 1743 N N . THR A 1 228 ? -11.095 -42.031 -39.189 1.00 64.81 228 THR A N 1
ATOM 1744 C CA . THR A 1 228 ? -11.234 -43.473 -39.041 1.00 64.81 228 THR A CA 1
ATOM 1745 C C . THR A 1 228 ? -10.492 -43.800 -37.768 1.00 64.81 228 THR A C 1
ATOM 1747 O O . THR A 1 228 ? -9.318 -43.430 -37.672 1.00 64.81 228 THR A O 1
ATOM 1750 N N . GLU A 1 229 ? -11.205 -44.392 -36.811 1.00 64.94 229 GLU A N 1
ATOM 1751 C CA . GLU A 1 229 ? -10.783 -44.715 -35.450 1.00 64.94 229 GLU A CA 1
ATOM 1752 C C . GLU A 1 229 ? -9.281 -45.003 -35.361 1.00 64.94 229 GLU A C 1
ATOM 1754 O O . GLU A 1 229 ? -8.805 -46.129 -35.502 1.00 64.94 229 GLU A O 1
ATOM 1759 N N . ARG A 1 230 ? -8.494 -43.949 -35.147 1.00 63.50 230 ARG A N 1
ATOM 1760 C CA . ARG A 1 230 ? -7.095 -44.101 -34.786 1.00 63.50 230 ARG A CA 1
ATOM 1761 C C . ARG A 1 230 ? -7.116 -44.394 -33.305 1.00 63.50 230 ARG A C 1
ATOM 1763 O O . ARG A 1 230 ? -7.490 -43.531 -32.516 1.00 63.50 230 ARG A O 1
ATOM 1770 N N . THR A 1 231 ? -6.700 -45.597 -32.927 1.00 63.19 231 THR A N 1
ATOM 1771 C CA . THR A 1 231 ? -6.433 -45.951 -31.532 1.00 63.19 231 THR A CA 1
ATOM 1772 C C . THR A 1 231 ? -5.267 -45.106 -31.020 1.00 63.19 231 THR A C 1
ATOM 1774 O O . THR A 1 231 ? -4.106 -45.519 -31.057 1.00 63.19 231 THR A O 1
ATOM 1777 N N . VAL A 1 232 ? -5.564 -43.883 -30.583 1.00 68.06 232 VAL A N 1
ATOM 1778 C CA . VAL A 1 232 ? -4.628 -43.027 -29.862 1.00 68.06 232 VAL A CA 1
ATOM 1779 C C . VAL A 1 232 ? -4.510 -43.613 -28.462 1.00 68.06 232 VAL A C 1
ATOM 1781 O O . VAL A 1 232 ? -5.461 -43.590 -27.685 1.00 68.06 232 VAL A O 1
ATOM 1784 N N . ARG A 1 233 ? -3.345 -44.177 -28.131 1.00 64.62 233 ARG A N 1
ATOM 1785 C CA . ARG A 1 233 ? -3.056 -44.579 -26.753 1.00 64.62 233 ARG A CA 1
ATOM 1786 C C . ARG A 1 233 ? -2.851 -43.314 -25.934 1.00 64.62 233 ARG A C 1
ATOM 1788 O O . ARG A 1 233 ? -1.781 -42.714 -25.974 1.00 64.62 233 ARG A O 1
ATOM 1795 N N . VAL A 1 234 ? -3.891 -42.901 -25.221 1.00 66.44 234 VAL A N 1
ATOM 1796 C CA . VAL A 1 234 ? -3.803 -41.830 -24.231 1.00 66.44 234 VAL A CA 1
ATOM 1797 C C . VAL A 1 234 ? -2.977 -42.361 -23.060 1.00 66.44 234 VAL A C 1
ATOM 1799 O O . VAL A 1 234 ? -3.468 -43.107 -22.221 1.00 66.44 234 VAL A O 1
ATOM 1802 N N . VAL A 1 235 ? -1.689 -42.028 -23.038 1.00 61.22 235 VAL A N 1
ATOM 1803 C CA . VAL A 1 235 ? -0.807 -42.255 -21.888 1.00 61.22 235 VAL A CA 1
ATOM 1804 C C . VAL A 1 235 ? -0.662 -40.939 -21.135 1.00 61.22 235 VAL A C 1
ATOM 1806 O O . VAL A 1 235 ? 0.185 -40.109 -21.447 1.00 61.22 235 VAL A O 1
ATOM 1809 N N . GLY A 1 236 ? -1.536 -40.745 -20.152 1.00 57.28 236 GLY A N 1
ATOM 1810 C CA . GLY A 1 236 ? -1.507 -39.635 -19.204 1.00 57.28 236 GLY A CA 1
ATOM 1811 C C . GLY A 1 236 ? -2.271 -40.023 -17.935 1.00 57.28 236 GLY A C 1
ATOM 1812 O O . GLY A 1 236 ? -3.159 -40.874 -18.013 1.00 57.28 236 GLY A O 1
ATOM 1813 N N . PRO A 1 237 ? -1.916 -39.478 -16.758 1.00 66.44 237 PRO A N 1
ATOM 1814 C CA . PRO A 1 237 ? -2.589 -39.826 -15.510 1.00 66.44 237 PRO A CA 1
ATOM 1815 C C . PRO A 1 237 ? -4.084 -39.475 -15.598 1.00 66.44 237 PRO A C 1
ATOM 1817 O O . PRO A 1 237 ? -4.447 -38.380 -16.024 1.00 66.44 237 PRO A O 1
ATOM 1820 N N . ALA A 1 238 ? -4.940 -40.436 -15.244 1.00 64.00 238 ALA A N 1
ATOM 1821 C CA . ALA A 1 238 ? -6.388 -40.370 -15.422 1.00 64.00 238 ALA A CA 1
ATOM 1822 C C . ALA A 1 238 ? -7.026 -3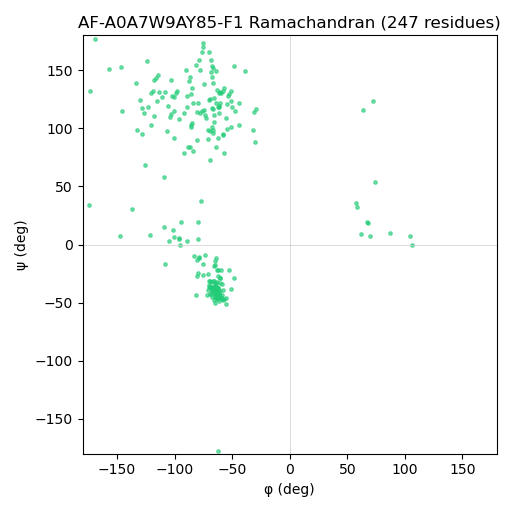9.280 -14.541 1.00 64.00 238 ALA A C 1
ATOM 1824 O O . ALA A 1 238 ? -7.272 -39.503 -13.360 1.00 64.00 238 ALA A O 1
ATOM 1825 N N . PHE A 1 239 ? -7.303 -38.108 -15.118 1.00 57.72 239 PHE A N 1
ATOM 1826 C CA . PHE A 1 239 ? -8.024 -37.015 -14.447 1.00 57.72 239 PHE A CA 1
ATOM 1827 C C . PHE A 1 239 ? -9.075 -36.346 -15.344 1.00 57.72 239 PHE A C 1
ATOM 1829 O O . PHE A 1 239 ? -9.338 -35.154 -15.207 1.00 57.72 239 PHE A O 1
ATOM 1836 N N . ILE A 1 240 ? -9.681 -37.087 -16.273 1.00 55.44 240 ILE A N 1
ATOM 1837 C CA . ILE A 1 240 ? -10.834 -36.591 -17.034 1.00 55.44 240 ILE A CA 1
ATOM 1838 C C . ILE A 1 240 ? -12.018 -37.497 -16.705 1.00 55.44 240 ILE A C 1
ATOM 1840 O O . ILE A 1 240 ? -12.011 -38.676 -17.051 1.00 55.44 240 ILE A O 1
ATOM 1844 N N . PHE A 1 241 ? -12.991 -36.948 -15.980 1.00 53.19 241 PHE A N 1
ATOM 1845 C CA . PHE A 1 241 ? -14.291 -37.571 -15.760 1.00 53.19 241 PHE A CA 1
ATOM 1846 C C . PHE A 1 241 ? -15.140 -37.331 -17.010 1.00 53.19 241 PHE A C 1
ATOM 1848 O O . PHE A 1 241 ? -15.328 -36.186 -17.418 1.00 53.19 241 PHE A O 1
ATOM 1855 N N . ASP A 1 242 ? -15.597 -38.411 -17.635 1.00 49.47 242 ASP A N 1
ATOM 1856 C CA . ASP A 1 242 ? -16.512 -38.368 -18.772 1.00 49.47 242 ASP A CA 1
ATOM 1857 C C . ASP A 1 242 ? -17.951 -38.317 -18.227 1.00 49.47 242 ASP A C 1
ATOM 1859 O O . ASP A 1 242 ? -18.601 -39.343 -18.029 1.00 49.47 242 ASP A O 1
ATOM 1863 N N . ASP A 1 243 ? -18.425 -37.118 -17.879 1.00 52.00 243 ASP A N 1
ATOM 1864 C CA . ASP A 1 243 ? -19.835 -36.885 -17.552 1.00 52.00 243 ASP A CA 1
ATOM 1865 C C . ASP A 1 243 ? -20.622 -36.737 -18.859 1.00 52.00 243 ASP A C 1
ATOM 1867 O O . ASP A 1 243 ? -20.763 -35.639 -19.403 1.00 52.00 243 ASP A O 1
ATOM 1871 N N . GLY A 1 244 ? -21.124 -37.854 -19.394 1.00 52.28 244 GLY A N 1
ATOM 1872 C CA . GLY A 1 244 ? -21.801 -37.807 -20.690 1.00 52.28 244 GLY A CA 1
ATOM 1873 C C . GLY A 1 244 ? -22.472 -39.081 -21.191 1.00 52.28 244 GLY A C 1
ATOM 1874 O O . GLY A 1 244 ? -22.503 -39.289 -22.397 1.00 52.28 244 GLY A O 1
ATOM 1875 N N . ALA A 1 245 ? -23.042 -39.925 -20.326 1.00 40.75 245 ALA A N 1
ATOM 1876 C CA . ALA A 1 245 ? -23.896 -41.038 -20.765 1.00 40.75 245 ALA A CA 1
ATOM 1877 C C . ALA A 1 245 ? -25.270 -40.996 -20.081 1.00 40.75 245 ALA A C 1
ATOM 1879 O O . ALA A 1 245 ? -25.619 -41.838 -19.256 1.00 40.75 245 ALA A O 1
ATOM 1880 N N . GLY A 1 246 ? -26.054 -39.978 -20.438 1.00 42.34 246 GLY A N 1
ATOM 1881 C CA . GLY A 1 246 ? -27.490 -39.921 -20.199 1.00 42.34 246 GLY A CA 1
ATOM 1882 C C . GLY A 1 246 ? -28.261 -40.143 -21.502 1.00 42.34 246 GLY A C 1
ATOM 1883 O O . GLY A 1 246 ? -28.164 -39.324 -22.408 1.00 42.34 246 GLY A O 1
ATOM 1884 N N . ALA A 1 247 ? -29.071 -41.208 -21.511 1.00 38.81 247 ALA A N 1
ATOM 1885 C CA . ALA A 1 247 ? -30.134 -41.554 -22.464 1.00 38.81 247 ALA A CA 1
ATOM 1886 C C . ALA A 1 247 ? -29.700 -42.032 -23.870 1.00 38.81 247 ALA A C 1
ATOM 1888 O O . ALA A 1 247 ? -29.092 -41.303 -24.642 1.00 38.81 247 ALA A O 1
ATOM 1889 N N . ILE A 1 248 ? -30.145 -43.224 -24.288 1.00 38.94 248 ILE A N 1
ATOM 1890 C CA . ILE A 1 248 ? -31.439 -43.479 -24.950 1.00 38.94 248 ILE A CA 1
ATOM 1891 C C . ILE A 1 248 ? -31.620 -45.007 -25.123 1.00 38.94 248 ILE A C 1
ATOM 1893 O O . ILE A 1 248 ? -30.750 -45.660 -25.690 1.00 38.94 248 ILE A O 1
ATOM 1897 N N . ARG A 1 249 ? -32.818 -45.479 -24.731 1.00 36.19 249 ARG A N 1
ATOM 1898 C CA . ARG A 1 249 ? -33.479 -46.786 -24.964 1.00 36.19 249 ARG A CA 1
ATOM 1899 C C . ARG A 1 249 ? -33.035 -48.002 -24.156 1.00 36.19 249 ARG A C 1
ATOM 1901 O O . ARG A 1 249 ? -31.965 -48.570 -24.440 1.00 36.19 249 ARG A O 1
#

Organism: NCBI:txid659015

Secondary structure (DSSP, 8-state):
-HHHHHHHHHHHHHHTT--TT---S-S--HHHHHHHHHHHHHHHHHHHHHTTS---------------PPPPP-PPPP---------S--TT-EEEEEETTT--EEEPTTTTT--GGGHHHHHHHHHHHTTT--EEEEEESSTTS-GGG-EETTT--BGGGSTTTTGGGSSS------HHHHHHHHHHHHHHHHHHHHHTT---PPPSSPPP--TT-------------------S-S-----------

Mean predicted aligned error: 21.4 Å

Radius of gyration: 34.41 Å; Cα contacts (8 Å, |Δi|>4): 179; chains: 1; bounding box: 96×66×90 Å

Sequence (249 aa):
MAQRQLSAIRAIARSRGCKEGDDRGGFFNACRDLTLRMANIQRQLSSSSLASRGCSERTVRKAVKAKLDRSRPSAPTAADSQSRTPATGRKGALTYCVRLSDGYLFPAPHSQFQKSDNVAETMAQCRYICEGQNVDLYVLNDPNGETGDMVSVSTGKPYIELPTAYNYHGDGNFRKCDWAGYIGKISELRANSRGTRMLKNVVVPMPDSRPARNSDSEVQTTSFAPITERTVRVVGPAFIFDDGAGAIR

InterPro domains:
  IPR021293 Protein of unknown function DUF2865 [PF11064] (93-207)

Solvent-accessible surface area (backbone atoms only — not comparable to full-atom values): 16194 Å² total; per-residue (Å²): 114,70,69,63,52,53,54,52,53,53,52,52,37,58,76,69,69,52,53,97,81,63,65,83,64,67,98,83,40,71,52,44,56,52,53,53,52,50,51,49,53,50,50,49,53,50,50,58,60,44,72,75,48,78,94,75,92,74,93,74,83,87,80,88,78,86,78,88,81,81,87,78,91,80,83,88,84,81,87,84,92,72,93,72,77,93,67,82,78,50,95,54,29,37,30,29,30,31,28,63,87,38,26,45,73,46,77,31,83,62,23,80,70,68,53,85,87,46,54,67,61,45,47,53,50,46,20,60,32,45,76,68,48,68,57,48,47,28,42,26,68,51,70,88,55,62,79,53,72,15,28,28,73,87,76,67,44,44,40,66,75,40,94,28,50,61,51,61,76,52,96,62,100,71,80,77,61,43,59,65,60,47,53,51,51,52,52,49,56,51,50,54,55,49,53,56,58,63,50,70,77,54,81,75,80,74,74,92,60,81,77,78,75,67,81,82,59,69,74,72,74,66,67,80,70,73,80,69,85,70,87,72,82,82,84,66,86,92,81,78,82,85,87,79,89,79,88,84,135